Protein AF-A0A2S6BZL2-F1 (afdb_monomer)

Secondary structure (DSSP, 8-state):
--HHHHHHHHHHHHHHHHHHHHHHHTT-HHHHHHHHHHHHHHHHHHHHHHHHHHHHHHHHS--------S-----PPP------------HHHHHHHHHHHHHHHSSPPTTPEEEEEEE-TTS-EEEEEEEHHHHHHHHSPPPPS-HHHHHHHHHHHHHHHHHHHHHHHHS-HHHHHHHHHHHHHHHHHHHTT----TT-EEEEEE-TTS-EEEEEEEEETTTEEEEEEEPPTTS-TTS-HHHHHHHHH---HHHHHHHHHTT-SPPTT-THHHHHHHHHHHHHHHHHHHHHH--S--------

Solvent-accessible surface area (backbone atoms only — not comparable to full-atom values): 18250 Å² total; per-residue (Å²): 131,57,75,75,67,48,48,61,58,48,54,51,45,62,71,43,44,64,56,43,54,50,17,60,74,68,68,34,65,41,30,40,51,29,48,51,24,50,51,54,36,47,52,39,51,51,51,53,51,49,53,52,37,52,27,50,39,51,54,73,51,66,73,87,68,88,72,85,83,89,80,87,74,90,72,83,79,77,77,86,72,90,72,83,85,88,85,87,84,69,79,62,64,61,51,50,53,49,51,49,48,51,50,60,71,68,44,83,53,63,76,43,76,37,83,41,81,46,75,44,97,87,73,48,75,47,80,44,81,40,43,44,50,49,56,53,48,79,78,39,82,61,70,61,91,53,62,67,60,53,51,53,44,50,50,51,34,53,50,31,51,52,51,27,57,58,30,46,76,68,26,51,72,68,53,37,53,52,52,49,50,52,54,52,48,53,49,50,38,55,75,69,62,64,72,86,59,88,68,60,44,77,48,78,44,71,42,79,48,55,45,84,32,43,33,38,39,39,65,48,69,93,76,41,73,46,76,43,80,41,83,57,96,78,76,50,104,82,59,62,68,66,53,55,55,51,46,73,65,61,64,50,72,68,53,45,53,48,35,43,74,70,62,73,41,80,70,90,92,48,77,63,54,61,56,45,53,50,51,41,51,55,46,51,57,25,29,52,55,37,64,71,69,60,83,83,85,86,76,86,80,83,76,133

Radius of gyration: 28.88 Å; Cα contacts (8 Å, |Δi|>4): 239; chains: 1; bounding box: 78×59×72 Å

Nearest PDB structures (foldseek):
  1k6o-assembly1_C  TM=2.180E-01  e=2.434E+00  Homo sapiens
  9c3c-assembly1_d  TM=3.017E-01  e=7.909E+00  Oryctolagus cuniculus
  9e7c-assembly1_A  TM=3.093E-01  e=7.496E+00  Homo sapiens
  2baf-assembly1_A  TM=2.012E-01  e=3.015E+00  Bos taurus

Structure (mmCIF, N/CA/C/O backbone):
data_AF-A0A2S6BZL2-F1
#
_entry.id   AF-A0A2S6BZL2-F1
#
loop_
_atom_site.group_PDB
_atom_site.id
_atom_site.type_symbol
_atom_site.label_atom_id
_atom_site.label_alt_id
_atom_site.label_comp_id
_atom_site.label_asym_id
_atom_site.label_entity_id
_atom_site.label_seq_id
_atom_site.pdbx_PDB_ins_code
_atom_site.Cartn_x
_atom_site.Cartn_y
_atom_site.Cartn_z
_atom_site.occupancy
_atom_site.B_iso_or_equiv
_atom_site.auth_seq_id
_atom_site.auth_comp_id
_atom_site.auth_asym_id
_atom_site.auth_atom_id
_atom_site.pdbx_PDB_model_num
ATOM 1 N N . MET A 1 1 ? -9.727 -3.310 -15.032 1.00 59.34 1 MET A N 1
ATOM 2 C CA . MET A 1 1 ? -8.578 -2.643 -14.390 1.00 59.34 1 MET A CA 1
ATOM 3 C C . MET A 1 1 ? -9.038 -1.223 -14.126 1.00 59.34 1 MET A C 1
ATOM 5 O O . MET A 1 1 ? -9.563 -0.627 -15.058 1.00 59.34 1 MET A O 1
ATOM 9 N N . GLY A 1 2 ? -9.031 -0.754 -12.877 1.00 65.56 2 GLY A N 1
ATOM 10 C CA . GLY A 1 2 ? -9.509 0.601 -12.580 1.00 65.56 2 GLY A CA 1
ATOM 11 C C . GLY A 1 2 ? -8.552 1.650 -13.153 1.00 65.56 2 GLY A C 1
ATOM 12 O O . GLY A 1 2 ? -7.376 1.353 -13.356 1.00 65.56 2 GLY A O 1
ATOM 13 N N . LEU A 1 3 ? -9.022 2.882 -13.382 1.00 67.44 3 LEU A N 1
ATOM 14 C CA . LEU A 1 3 ? -8.163 3.993 -13.826 1.00 67.44 3 LEU A CA 1
ATOM 15 C C . LEU A 1 3 ? -6.960 4.182 -12.882 1.00 67.44 3 LEU A C 1
ATOM 17 O O . LEU A 1 3 ? -5.839 4.389 -13.333 1.00 67.44 3 LEU A O 1
ATOM 21 N N . MET A 1 4 ? -7.178 3.998 -11.577 1.00 67.94 4 MET A N 1
ATOM 22 C CA . MET A 1 4 ? -6.142 4.083 -10.542 1.00 67.94 4 MET A CA 1
ATOM 23 C C . MET A 1 4 ? -5.077 2.980 -10.646 1.00 67.94 4 MET A C 1
ATOM 25 O O . MET A 1 4 ? -3.926 3.201 -10.274 1.00 67.94 4 MET A O 1
ATOM 29 N N . ASP A 1 5 ? -5.418 1.808 -11.189 1.00 72.31 5 ASP A N 1
ATOM 30 C CA . ASP A 1 5 ? -4.454 0.719 -11.398 1.00 72.31 5 ASP A CA 1
ATOM 31 C C . ASP A 1 5 ? -3.516 1.000 -12.587 1.00 72.31 5 ASP A C 1
ATOM 33 O O . ASP A 1 5 ? -2.432 0.421 -12.665 1.00 72.31 5 ASP A O 1
ATOM 37 N N . LEU A 1 6 ? -3.917 1.894 -13.502 1.00 78.12 6 LEU A N 1
ATOM 38 C CA . LEU A 1 6 ? -3.149 2.281 -14.690 1.00 78.12 6 LEU A CA 1
ATOM 39 C C . LEU A 1 6 ? -2.186 3.449 -14.438 1.00 78.12 6 LEU A C 1
ATOM 41 O O . LEU A 1 6 ? -1.235 3.623 -15.195 1.00 78.12 6 LEU A O 1
ATOM 45 N N . VAL A 1 7 ? -2.370 4.216 -13.361 1.00 78.69 7 VAL A N 1
ATOM 46 C CA . VAL A 1 7 ? -1.514 5.374 -13.049 1.00 78.69 7 VAL A CA 1
ATOM 47 C C . VAL A 1 7 ? -0.067 4.953 -12.786 1.00 78.69 7 VAL A C 1
ATOM 49 O O . VAL A 1 7 ? 0.858 5.527 -13.354 1.00 78.69 7 VAL A O 1
ATOM 52 N N . ALA A 1 8 ? 0.141 3.926 -11.959 1.00 76.06 8 ALA A N 1
ATOM 53 C CA . ALA A 1 8 ? 1.478 3.436 -11.628 1.00 76.06 8 ALA A CA 1
ATOM 54 C C . ALA A 1 8 ? 2.265 2.913 -12.852 1.00 76.06 8 ALA A C 1
ATOM 56 O O . ALA A 1 8 ? 3.407 3.349 -13.041 1.00 76.06 8 ALA A O 1
ATOM 57 N N . PRO A 1 9 ? 1.716 2.026 -13.712 1.00 81.88 9 PRO A N 1
ATOM 58 C CA . PRO A 1 9 ? 2.431 1.594 -14.910 1.00 81.88 9 PRO A CA 1
ATOM 59 C C . PRO A 1 9 ? 2.640 2.739 -15.909 1.00 81.88 9 PRO A C 1
ATOM 61 O O . PRO A 1 9 ? 3.681 2.765 -16.556 1.00 81.88 9 PRO A O 1
ATOM 64 N N . LEU A 1 10 ? 1.727 3.713 -15.994 1.00 84.94 10 LEU A N 1
ATOM 65 C CA . LEU A 1 10 ? 1.873 4.869 -16.883 1.00 84.94 10 LEU A CA 1
ATOM 66 C C . LEU A 1 10 ? 2.994 5.812 -16.424 1.00 84.94 10 LEU A C 1
ATOM 68 O O . LEU A 1 10 ? 3.845 6.182 -17.228 1.00 84.94 10 LEU A O 1
ATOM 72 N N . LEU A 1 11 ? 3.063 6.126 -15.127 1.00 83.00 11 LEU A N 1
ATOM 73 C CA . LEU A 1 11 ? 4.176 6.886 -14.550 1.00 83.00 11 LEU A CA 1
ATOM 74 C C . LEU A 1 11 ? 5.512 6.161 -14.756 1.00 83.00 11 LEU A C 1
ATOM 76 O O . LEU A 1 11 ? 6.507 6.775 -15.136 1.00 83.00 11 LEU A O 1
ATOM 80 N N . SER A 1 12 ? 5.521 4.841 -14.556 1.00 83.38 12 SER A N 1
ATOM 81 C CA . SER A 1 12 ? 6.717 4.028 -14.782 1.00 83.38 12 SER A CA 1
ATOM 82 C C . SER A 1 12 ? 7.128 4.025 -16.258 1.00 83.38 12 SER A C 1
ATOM 84 O O . SER A 1 12 ? 8.313 4.101 -16.564 1.00 83.38 12 SER A O 1
ATOM 86 N N . PHE A 1 13 ? 6.166 3.992 -17.183 1.00 86.00 13 PHE A N 1
ATOM 87 C CA . PHE A 1 13 ? 6.437 4.071 -18.616 1.00 86.00 13 PHE A CA 1
ATOM 88 C C . PHE A 1 13 ? 7.027 5.429 -19.007 1.00 86.00 13 PHE A C 1
ATOM 90 O O . PHE A 1 13 ? 8.009 5.470 -19.741 1.00 86.00 13 PHE A O 1
ATOM 97 N N . ILE A 1 14 ? 6.503 6.531 -18.459 1.00 88.88 14 ILE A N 1
ATOM 98 C CA . ILE A 1 14 ? 7.063 7.877 -18.661 1.00 88.88 14 ILE A CA 1
ATOM 99 C C . ILE A 1 14 ? 8.513 7.946 -18.165 1.00 88.88 14 ILE A C 1
ATOM 101 O O . ILE A 1 14 ? 9.361 8.505 -18.853 1.00 88.88 14 ILE A O 1
ATOM 105 N N . ALA A 1 15 ? 8.821 7.346 -17.012 1.00 86.06 15 ALA A N 1
ATOM 106 C CA . ALA A 1 15 ? 10.185 7.306 -16.485 1.00 86.06 15 ALA A CA 1
ATOM 107 C C . ALA A 1 15 ? 11.145 6.454 -17.344 1.00 86.06 15 ALA A C 1
ATOM 109 O O . ALA A 1 15 ? 12.341 6.729 -17.386 1.00 86.06 15 ALA A O 1
ATOM 110 N N . VAL A 1 16 ? 10.637 5.431 -18.041 1.00 87.75 16 VAL A N 1
ATOM 111 C CA . VAL A 1 16 ? 11.432 4.530 -18.898 1.00 87.75 16 VAL A CA 1
ATOM 112 C C . VAL A 1 16 ? 11.521 5.024 -20.351 1.00 87.75 16 VAL A C 1
ATOM 114 O O . VAL A 1 16 ? 12.459 4.671 -21.063 1.00 87.75 16 VAL A O 1
ATOM 117 N N . ALA A 1 17 ? 10.602 5.876 -20.808 1.00 88.06 17 ALA A N 1
ATOM 118 C CA . ALA A 1 17 ? 10.561 6.358 -22.190 1.00 88.06 17 ALA A CA 1
ATOM 119 C C . ALA A 1 17 ? 11.857 7.065 -22.658 1.00 88.06 17 ALA A C 1
ATOM 121 O O . ALA A 1 17 ? 12.319 6.740 -23.754 1.00 88.06 17 ALA A O 1
ATOM 122 N N . PRO A 1 18 ? 12.511 7.947 -21.869 1.00 88.50 18 PRO A N 1
ATOM 123 C CA . PRO A 1 18 ? 13.782 8.560 -22.266 1.00 88.50 18 PRO A CA 1
ATOM 124 C C . PRO A 1 18 ? 14.900 7.533 -22.475 1.00 88.50 18 PRO A C 1
ATOM 126 O O . PRO A 1 18 ? 15.696 7.661 -23.404 1.00 88.50 18 PRO A O 1
ATOM 129 N N . LEU A 1 19 ? 14.930 6.484 -21.647 1.00 87.19 19 LEU A N 1
ATOM 130 C CA . LEU A 1 19 ? 15.876 5.378 -21.787 1.00 87.19 19 LEU A CA 1
ATOM 131 C C . LEU A 1 19 ? 15.631 4.611 -23.093 1.00 87.19 19 LEU A C 1
ATOM 133 O O . LEU A 1 19 ? 16.573 4.296 -23.816 1.00 87.19 19 LEU A O 1
ATOM 137 N N . LEU A 1 20 ? 14.366 4.345 -23.428 1.00 87.75 20 LEU A N 1
ATOM 138 C CA . LEU A 1 20 ? 13.995 3.642 -24.657 1.00 87.75 20 LEU A CA 1
ATOM 139 C C . LEU A 1 20 ? 14.375 4.461 -25.902 1.00 87.75 20 LEU A C 1
ATOM 141 O O . LEU A 1 20 ? 15.018 3.945 -26.810 1.00 87.75 20 LEU A O 1
ATOM 145 N N . VAL A 1 21 ? 14.067 5.759 -25.917 1.00 89.25 21 VAL A N 1
ATOM 146 C CA . VAL A 1 21 ? 14.444 6.653 -27.025 1.00 89.25 21 VAL A CA 1
ATOM 147 C C . VAL A 1 21 ? 15.966 6.736 -27.174 1.00 89.25 21 VAL A C 1
ATOM 149 O O . VAL A 1 21 ? 16.483 6.604 -28.282 1.00 89.25 21 VAL A O 1
ATOM 152 N N . SER A 1 22 ? 16.699 6.900 -26.068 1.00 84.44 22 SER A N 1
ATOM 153 C CA . SER A 1 22 ? 18.161 7.015 -26.115 1.00 84.44 22 SER A CA 1
ATOM 154 C C . SER A 1 22 ? 18.842 5.721 -26.558 1.00 84.44 22 SER A C 1
ATOM 156 O O . SER A 1 22 ? 19.832 5.781 -27.281 1.00 84.44 22 SER A O 1
ATOM 158 N N . THR A 1 23 ? 18.332 4.556 -26.155 1.00 88.38 23 THR A N 1
ATOM 159 C CA . THR A 1 23 ? 18.920 3.260 -26.541 1.00 88.38 23 THR A CA 1
ATOM 160 C C . THR A 1 23 ? 18.730 2.975 -28.028 1.00 88.38 23 THR A C 1
ATOM 162 O O . THR A 1 23 ? 19.668 2.522 -28.681 1.00 88.38 23 THR A O 1
ATOM 165 N N . VAL A 1 24 ? 17.570 3.333 -28.591 1.00 88.56 24 VAL A N 1
ATOM 166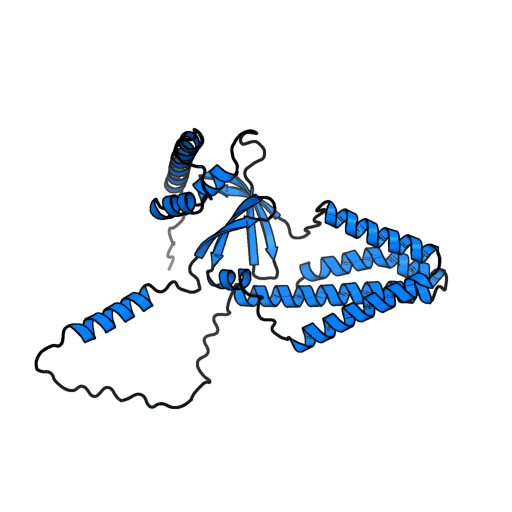 C CA . VAL A 1 24 ? 17.318 3.243 -30.038 1.00 88.56 24 VAL A CA 1
ATOM 167 C C . VAL A 1 24 ? 18.212 4.211 -30.817 1.00 88.56 24 VAL A C 1
ATOM 169 O O . VAL A 1 24 ? 18.822 3.807 -31.803 1.00 88.56 24 VAL A O 1
ATOM 172 N N . LEU A 1 25 ? 18.346 5.462 -30.360 1.00 88.69 25 LEU A N 1
ATOM 173 C CA . LEU A 1 25 ? 19.217 6.457 -31.004 1.00 88.69 25 LEU A CA 1
ATOM 174 C C . LEU A 1 25 ? 20.698 6.060 -30.973 1.00 88.69 25 LEU A C 1
ATOM 176 O O . LEU A 1 25 ? 21.421 6.325 -31.929 1.00 88.69 25 LEU A O 1
ATOM 180 N N . MET A 1 26 ? 21.150 5.418 -29.894 1.00 86.62 26 MET A N 1
ATOM 181 C CA . MET A 1 26 ? 22.526 4.931 -29.758 1.00 86.62 26 MET A CA 1
ATOM 182 C C . MET A 1 26 ? 22.782 3.606 -30.495 1.00 86.62 26 MET A C 1
ATOM 184 O O . MET A 1 26 ? 23.933 3.182 -30.573 1.00 86.62 26 MET A O 1
ATOM 188 N N . GLY A 1 27 ? 21.746 2.937 -31.018 1.00 86.69 27 GLY A N 1
ATOM 189 C CA . GLY A 1 27 ? 21.875 1.595 -31.598 1.00 86.69 27 GLY A CA 1
ATOM 190 C C . GLY A 1 27 ? 22.276 0.523 -30.573 1.00 86.69 27 GLY A C 1
ATOM 191 O O . GLY A 1 27 ? 22.829 -0.514 -30.940 1.00 86.69 27 GLY A O 1
ATOM 192 N N . ASP A 1 28 ? 22.021 0.772 -29.285 1.00 88.81 28 ASP A N 1
ATOM 193 C CA . ASP A 1 28 ? 22.382 -0.117 -28.181 1.00 88.81 28 ASP A CA 1
ATOM 194 C C . ASP A 1 28 ? 21.299 -1.191 -28.002 1.00 88.81 28 ASP A C 1
ATOM 196 O O . ASP A 1 28 ? 20.345 -1.034 -27.234 1.00 88.81 28 ASP A O 1
ATOM 200 N N . TRP A 1 29 ? 21.440 -2.299 -28.735 1.00 89.12 29 TRP A N 1
ATOM 201 C CA . TRP A 1 29 ? 20.515 -3.437 -28.671 1.00 89.12 29 TRP A CA 1
ATOM 202 C C . TRP A 1 29 ? 20.450 -4.079 -27.282 1.00 89.12 29 TRP A C 1
ATOM 204 O O . TRP A 1 29 ? 19.383 -4.535 -26.863 1.00 89.12 29 TRP A O 1
ATOM 214 N N . PHE A 1 30 ? 21.564 -4.082 -26.542 1.00 89.19 30 PHE A N 1
ATOM 215 C CA . PHE A 1 30 ? 21.573 -4.538 -25.154 1.00 89.19 30 PHE A CA 1
ATOM 216 C C . PHE A 1 30 ? 20.794 -3.554 -24.276 1.00 89.19 30 PHE A C 1
ATOM 218 O O . PHE A 1 30 ? 19.918 -3.959 -23.515 1.00 89.19 30 PHE A O 1
ATOM 225 N N . GLY A 1 31 ? 20.999 -2.250 -24.443 1.00 86.81 31 GLY A N 1
ATOM 226 C CA . GLY A 1 31 ? 20.229 -1.243 -23.721 1.00 86.81 31 GLY A CA 1
ATOM 227 C C . GLY A 1 31 ? 18.722 -1.289 -23.996 1.00 86.81 31 GLY A C 1
ATOM 228 O O . GLY A 1 31 ? 17.929 -1.174 -23.057 1.00 86.81 31 GLY A O 1
ATOM 229 N N . LEU A 1 32 ? 18.315 -1.561 -25.240 1.00 88.75 32 LEU A N 1
ATOM 230 C CA . LEU A 1 32 ? 16.911 -1.793 -25.593 1.00 88.75 32 LEU A CA 1
ATOM 231 C C . LEU A 1 32 ? 16.346 -3.020 -24.860 1.00 88.75 32 LEU A C 1
ATOM 233 O O . LEU A 1 32 ? 15.257 -2.958 -24.288 1.00 88.75 32 LEU A O 1
ATOM 237 N N . GLY A 1 33 ? 17.104 -4.121 -24.824 1.00 88.50 33 GLY A N 1
ATOM 238 C CA . GLY A 1 33 ? 16.740 -5.322 -24.071 1.00 88.50 33 GLY A CA 1
ATOM 239 C C . GLY A 1 33 ? 16.536 -5.045 -22.578 1.00 88.50 33 GLY A C 1
ATOM 240 O O . GLY A 1 33 ? 15.564 -5.519 -21.987 1.00 88.50 33 GLY A O 1
ATOM 241 N N . ASN A 1 34 ? 17.394 -4.215 -21.979 1.00 89.25 34 ASN A N 1
ATOM 242 C CA . ASN A 1 34 ? 17.275 -3.797 -20.583 1.00 89.25 34 ASN A CA 1
ATOM 243 C C . ASN A 1 34 ? 16.004 -2.961 -20.338 1.00 89.25 34 ASN A C 1
ATOM 245 O O . ASN A 1 34 ? 15.257 -3.230 -19.396 1.00 89.25 34 ASN A O 1
ATOM 249 N N . ALA A 1 35 ? 15.704 -1.998 -21.216 1.00 87.88 35 ALA A N 1
ATOM 250 C CA . ALA A 1 35 ? 14.475 -1.207 -21.132 1.00 87.88 35 ALA A CA 1
ATOM 251 C C . ALA A 1 35 ? 13.219 -2.094 -21.243 1.00 87.88 35 ALA A C 1
ATOM 253 O O . ALA A 1 35 ? 12.304 -1.980 -20.423 1.00 87.88 35 ALA A O 1
ATOM 254 N N . CYS A 1 36 ? 13.199 -3.039 -22.187 1.00 89.25 36 CYS A N 1
ATOM 255 C CA . CYS A 1 36 ? 12.117 -4.015 -22.333 1.00 89.25 36 CYS A CA 1
ATOM 256 C C . CYS A 1 36 ? 11.954 -4.898 -21.085 1.00 89.25 36 CYS A C 1
ATOM 258 O O . CYS A 1 36 ? 10.830 -5.125 -20.639 1.00 89.25 36 CYS A O 1
ATOM 260 N N . ALA A 1 37 ? 13.052 -5.357 -20.476 1.00 89.75 37 ALA A N 1
ATOM 261 C CA . ALA A 1 37 ? 13.007 -6.155 -19.249 1.00 89.75 37 ALA A CA 1
ATOM 262 C C . ALA A 1 37 ? 12.417 -5.371 -18.059 1.00 89.75 37 ALA A C 1
ATOM 264 O O . ALA A 1 37 ? 11.631 -5.923 -17.279 1.00 89.75 37 ALA A O 1
ATOM 265 N N . ILE A 1 38 ? 12.725 -4.073 -17.954 1.00 89.06 38 ILE A N 1
ATOM 266 C CA . ILE A 1 38 ? 12.123 -3.172 -16.959 1.00 89.06 38 ILE A CA 1
ATOM 267 C C . ILE A 1 38 ? 10.613 -3.043 -17.198 1.00 89.06 38 ILE A C 1
ATOM 269 O O . ILE A 1 38 ? 9.833 -3.229 -16.261 1.00 89.06 38 ILE A O 1
ATOM 273 N N . VAL A 1 39 ? 10.184 -2.794 -18.442 1.00 89.00 39 VAL A N 1
ATOM 274 C CA . VAL A 1 39 ? 8.756 -2.697 -18.804 1.00 89.00 39 VAL A CA 1
ATOM 275 C C . VAL A 1 39 ? 8.014 -3.994 -18.477 1.00 89.00 39 VAL A C 1
ATOM 277 O O . VAL A 1 39 ? 6.995 -3.959 -17.785 1.00 89.00 39 VAL A O 1
ATOM 280 N N . CYS A 1 40 ? 8.548 -5.148 -18.884 1.00 89.12 40 CYS A N 1
ATOM 281 C CA . CYS A 1 40 ? 7.982 -6.455 -18.547 1.00 89.12 40 CYS A CA 1
ATOM 282 C C . CYS A 1 40 ? 7.846 -6.641 -17.029 1.00 89.12 40 CYS A C 1
ATOM 284 O O . CYS A 1 40 ? 6.803 -7.080 -16.542 1.00 89.12 40 CYS A O 1
ATOM 286 N N . SER A 1 41 ? 8.863 -6.246 -16.261 1.00 89.00 41 SER A N 1
ATOM 287 C CA . SER A 1 41 ? 8.845 -6.342 -14.800 1.00 89.00 41 SER A CA 1
ATOM 288 C C . SER A 1 41 ? 7.794 -5.430 -14.152 1.00 89.00 41 SER A C 1
ATOM 290 O O . SER A 1 41 ? 7.190 -5.806 -13.144 1.00 89.00 41 SER A O 1
ATOM 292 N N . ILE A 1 42 ? 7.547 -4.243 -14.714 1.00 87.81 42 ILE A N 1
ATOM 293 C CA . ILE A 1 42 ? 6.475 -3.336 -14.275 1.00 87.81 42 ILE A CA 1
ATOM 294 C C . ILE A 1 42 ? 5.103 -3.968 -14.541 1.00 87.81 42 ILE A C 1
ATOM 296 O O . ILE A 1 42 ? 4.260 -3.990 -13.643 1.00 87.81 42 ILE A O 1
ATOM 300 N N . LEU A 1 43 ? 4.887 -4.531 -15.735 1.00 87.69 43 LEU A N 1
ATOM 301 C CA . LEU A 1 43 ? 3.623 -5.178 -16.108 1.00 87.69 43 LEU A CA 1
ATOM 302 C C . LEU A 1 43 ? 3.314 -6.385 -15.216 1.00 87.69 43 LEU A C 1
ATOM 304 O O . LEU A 1 43 ? 2.207 -6.497 -14.689 1.00 87.69 43 LEU A O 1
ATOM 308 N N . VAL A 1 44 ? 4.308 -7.246 -14.977 1.00 89.19 44 VAL A N 1
ATOM 309 C CA . VAL A 1 44 ? 4.189 -8.398 -14.070 1.00 89.19 44 VAL A CA 1
ATOM 310 C C . VAL A 1 44 ? 3.788 -7.953 -12.663 1.00 89.19 44 VAL A C 1
ATOM 312 O O . VAL A 1 44 ? 2.851 -8.502 -12.077 1.00 89.19 44 VAL A O 1
ATOM 315 N N . ARG A 1 45 ? 4.458 -6.932 -12.114 1.00 87.25 45 ARG A N 1
ATOM 316 C CA . ARG A 1 45 ? 4.133 -6.403 -10.780 1.00 87.25 45 ARG A CA 1
ATOM 317 C C . ARG A 1 45 ? 2.745 -5.767 -10.733 1.00 87.25 45 ARG A C 1
ATOM 319 O O . ARG A 1 45 ? 2.020 -6.000 -9.768 1.00 87.25 45 ARG A O 1
ATOM 326 N N . SER A 1 46 ? 2.358 -5.018 -11.766 1.00 85.19 46 SER A N 1
ATOM 327 C CA . SER A 1 46 ? 1.020 -4.426 -11.885 1.00 85.19 46 SER A CA 1
ATOM 328 C C . SER A 1 46 ? -0.065 -5.507 -11.885 1.00 85.19 46 SER A C 1
ATOM 330 O O . SER A 1 46 ? -1.019 -5.423 -11.111 1.00 85.19 46 SER A O 1
ATOM 332 N N . PHE A 1 47 ? 0.129 -6.584 -12.651 1.00 87.19 47 PHE A N 1
ATOM 333 C CA . PHE A 1 47 ? -0.793 -7.719 -12.693 1.00 87.19 47 PHE A CA 1
ATOM 334 C C . PHE A 1 47 ? -0.903 -8.445 -11.345 1.00 87.19 47 PHE A C 1
ATOM 336 O O . PHE A 1 47 ? -2.008 -8.728 -10.879 1.00 87.19 47 PHE A O 1
ATOM 343 N N . ILE A 1 48 ? 0.230 -8.714 -10.684 1.00 87.38 48 ILE A N 1
ATOM 344 C CA . ILE A 1 48 ? 0.261 -9.334 -9.350 1.00 87.38 48 ILE A CA 1
ATOM 345 C C . ILE A 1 48 ? -0.494 -8.473 -8.332 1.00 87.38 48 ILE A C 1
ATOM 347 O O . ILE A 1 48 ? -1.299 -8.995 -7.557 1.00 87.38 48 ILE A O 1
ATOM 351 N N . MET A 1 49 ? -0.253 -7.160 -8.334 1.00 84.88 49 MET A N 1
ATOM 352 C CA . MET A 1 49 ? -0.924 -6.235 -7.424 1.00 84.88 49 MET A CA 1
ATOM 353 C C . MET A 1 49 ? -2.429 -6.183 -7.692 1.00 84.88 49 MET A C 1
ATOM 355 O O . MET A 1 49 ? -3.224 -6.225 -6.756 1.00 84.88 49 MET A O 1
ATOM 359 N N . TRP A 1 50 ? -2.827 -6.159 -8.962 1.00 84.19 50 TRP A N 1
ATOM 360 C CA . TRP A 1 50 ? -4.226 -6.194 -9.367 1.00 84.19 50 TRP A CA 1
ATOM 361 C C . TRP A 1 50 ? -4.940 -7.476 -8.915 1.00 84.19 50 TRP A C 1
ATOM 363 O O . TRP A 1 50 ? -6.038 -7.394 -8.362 1.00 84.19 50 TRP A O 1
ATOM 373 N N . GLN A 1 51 ? -4.316 -8.654 -9.064 1.00 85.94 51 GLN A N 1
ATOM 374 C CA . GLN A 1 51 ? -4.900 -9.905 -8.564 1.00 85.94 51 GLN A CA 1
ATOM 375 C C . GLN A 1 51 ? -5.089 -9.878 -7.044 1.00 85.94 51 GLN A C 1
ATOM 377 O O . GLN A 1 51 ? -6.133 -10.296 -6.546 1.00 85.94 51 GLN A O 1
ATOM 382 N N . ARG A 1 52 ? -4.102 -9.353 -6.306 1.00 82.94 52 ARG A N 1
ATOM 383 C CA . ARG A 1 52 ? -4.183 -9.222 -4.843 1.00 82.94 52 ARG A CA 1
ATOM 384 C C . ARG A 1 52 ? -5.283 -8.257 -4.408 1.00 82.94 52 ARG A C 1
ATOM 386 O O . ARG A 1 52 ? -6.042 -8.584 -3.502 1.00 82.94 52 ARG A O 1
ATOM 393 N N . ARG A 1 53 ? -5.412 -7.107 -5.078 1.00 81.25 53 ARG A N 1
ATOM 394 C CA . ARG A 1 53 ? -6.497 -6.142 -4.829 1.00 81.25 53 ARG A CA 1
ATOM 395 C C . ARG A 1 53 ? -7.870 -6.770 -5.066 1.00 81.25 53 ARG A C 1
ATOM 397 O O . ARG A 1 53 ? -8.743 -6.638 -4.222 1.00 81.25 53 ARG A O 1
ATOM 404 N N . ARG A 1 54 ? -8.037 -7.536 -6.148 1.00 81.00 54 ARG A N 1
ATOM 405 C CA . ARG A 1 54 ? -9.295 -8.249 -6.424 1.00 81.00 54 ARG A CA 1
ATOM 406 C C . ARG A 1 54 ? -9.634 -9.321 -5.394 1.00 81.00 54 ARG A C 1
ATOM 408 O O . ARG A 1 54 ? -10.803 -9.478 -5.059 1.00 81.00 54 ARG A O 1
ATOM 415 N N . ALA A 1 55 ? -8.636 -10.050 -4.897 1.00 81.50 55 ALA A N 1
ATOM 416 C CA . ALA A 1 55 ? -8.852 -11.017 -3.824 1.00 81.50 55 ALA A CA 1
ATOM 417 C C . ALA A 1 55 ? -9.352 -10.318 -2.547 1.00 81.50 55 ALA A C 1
ATOM 419 O O . ALA A 1 55 ? -10.300 -10.790 -1.927 1.00 81.50 55 ALA A O 1
ATOM 420 N N . LEU A 1 56 ? -8.789 -9.153 -2.207 1.00 78.94 56 LEU A N 1
ATOM 421 C CA . LEU A 1 56 ? -9.254 -8.333 -1.083 1.00 78.94 56 LEU A CA 1
ATOM 422 C C . LEU A 1 56 ? -10.680 -7.802 -1.296 1.00 78.94 56 LEU A C 1
ATOM 424 O O . LEU A 1 56 ? -11.519 -7.967 -0.414 1.00 78.94 56 LEU A O 1
ATOM 428 N N . ASP A 1 57 ? -10.980 -7.251 -2.476 1.00 79.50 57 ASP A N 1
ATOM 429 C CA . ASP A 1 57 ? -12.323 -6.761 -2.825 1.00 79.50 57 ASP A CA 1
ATOM 430 C C . ASP A 1 57 ? -13.391 -7.870 -2.717 1.00 79.50 57 ASP A C 1
ATOM 432 O O . ASP A 1 57 ? -14.531 -7.596 -2.340 1.00 79.50 57 ASP A O 1
ATOM 436 N N . SER A 1 58 ? -13.034 -9.124 -3.025 1.00 75.31 58 SER A N 1
ATOM 437 C CA . SER A 1 58 ? -13.956 -10.268 -2.932 1.00 75.31 58 SER A CA 1
ATOM 438 C C . SER A 1 58 ? -14.299 -10.676 -1.496 1.00 75.31 58 SER A C 1
ATOM 440 O O . SER A 1 58 ? -15.375 -11.213 -1.259 1.00 75.31 58 SER A O 1
ATOM 442 N N . VAL A 1 59 ? -13.407 -10.399 -0.538 1.00 75.81 59 VAL A N 1
ATOM 443 C CA . VAL A 1 59 ? -13.647 -10.645 0.895 1.00 75.81 59 VAL A CA 1
ATOM 444 C C . VAL A 1 59 ? -14.370 -9.463 1.543 1.00 75.81 59 VAL A C 1
ATOM 446 O O . VAL A 1 59 ? -15.123 -9.642 2.493 1.00 75.81 59 VAL A O 1
ATOM 449 N N . ALA A 1 60 ? -14.140 -8.252 1.034 1.00 68.69 60 ALA A N 1
ATOM 450 C CA . ALA A 1 60 ? -14.719 -7.022 1.564 1.00 68.69 60 ALA A CA 1
ATOM 451 C C . ALA A 1 60 ? -16.230 -6.902 1.334 1.00 68.69 60 ALA A C 1
ATOM 453 O O . ALA A 1 60 ? -16.943 -6.364 2.174 1.00 68.69 60 ALA A O 1
ATOM 454 N N . ALA A 1 61 ? -16.708 -7.389 0.191 1.00 63.06 61 ALA A N 1
ATOM 455 C CA . ALA A 1 61 ? -18.118 -7.420 -0.154 1.00 63.06 61 ALA A CA 1
ATOM 456 C C . ALA A 1 61 ? -18.394 -8.748 -0.864 1.00 63.06 61 ALA A C 1
ATOM 458 O O . ALA A 1 61 ? -18.269 -8.791 -2.099 1.00 63.06 61 ALA A O 1
ATOM 459 N N . PRO A 1 62 ? -18.721 -9.831 -0.126 1.00 58.66 62 PRO A N 1
ATOM 460 C CA . PRO A 1 62 ? -19.282 -11.005 -0.766 1.00 58.66 62 PRO A CA 1
ATOM 461 C C . PRO A 1 62 ? -20.536 -10.524 -1.485 1.00 58.66 62 PRO A C 1
ATOM 463 O O . PRO A 1 62 ? -21.457 -9.981 -0.881 1.00 58.66 62 PRO A O 1
ATOM 466 N N . GLU A 1 63 ? -20.510 -10.616 -2.806 1.00 49.44 63 GLU A N 1
ATOM 467 C CA . GLU A 1 63 ? -21.675 -10.367 -3.632 1.00 49.44 63 GLU A CA 1
ATOM 468 C C . GLU A 1 63 ? -22.815 -11.185 -3.022 1.00 49.44 63 GLU A C 1
ATOM 470 O O . GLU A 1 63 ? -22.659 -12.386 -2.786 1.00 49.44 63 GLU A O 1
ATOM 475 N N . THR A 1 64 ? -23.913 -10.523 -2.662 1.00 46.41 64 THR A N 1
ATOM 476 C CA . THR A 1 64 ? -25.153 -11.157 -2.219 1.00 46.41 64 THR A CA 1
ATOM 477 C C . THR A 1 64 ? -25.739 -11.925 -3.399 1.00 46.41 64 THR A C 1
ATOM 479 O O . THR A 1 64 ? -26.762 -11.562 -3.968 1.00 46.41 64 THR A O 1
ATOM 482 N N . VAL A 1 65 ? -25.066 -13.000 -3.796 1.00 45.25 65 VAL A N 1
ATOM 483 C CA . VAL A 1 65 ? -25.600 -13.996 -4.704 1.00 45.25 65 VAL A CA 1
ATOM 484 C C . VAL A 1 65 ? -26.464 -14.888 -3.834 1.00 45.25 65 VAL A C 1
ATOM 486 O O . VAL A 1 65 ? -26.017 -15.845 -3.201 1.00 45.25 65 VAL A O 1
ATOM 489 N N . VAL A 1 66 ? -27.741 -14.523 -3.785 1.00 49.47 66 VAL A N 1
ATOM 490 C CA . VAL A 1 66 ? -28.786 -15.532 -3.869 1.00 49.47 66 VAL A CA 1
ATOM 491 C C . VAL A 1 66 ? -28.405 -16.428 -5.044 1.00 49.47 66 VAL A C 1
ATOM 493 O O . VAL A 1 66 ? -28.542 -16.009 -6.182 1.00 49.47 66 VAL A O 1
ATOM 496 N N . ASP A 1 67 ? -27.867 -17.612 -4.765 1.00 35.38 67 ASP A N 1
ATOM 497 C CA . ASP A 1 67 ? -28.213 -18.791 -5.540 1.00 35.38 67 ASP A CA 1
ATOM 498 C C . ASP A 1 67 ? -28.092 -20.060 -4.700 1.00 35.38 67 ASP A C 1
ATOM 500 O O . ASP A 1 67 ? -27.063 -20.464 -4.155 1.00 35.38 67 ASP A O 1
ATOM 504 N N . VAL A 1 68 ? -29.263 -20.658 -4.603 1.00 42.25 68 VAL A N 1
ATOM 505 C CA . VAL A 1 68 ? -29.574 -22.004 -4.181 1.00 42.25 68 VAL A CA 1
ATOM 506 C C . VAL A 1 68 ? -28.969 -22.988 -5.201 1.00 42.25 68 VAL A C 1
ATOM 508 O O . VAL A 1 68 ? -29.119 -22.793 -6.398 1.00 42.25 68 VAL A O 1
ATOM 511 N N . GLN A 1 69 ? -28.381 -24.087 -4.697 1.00 32.94 69 GLN A N 1
ATOM 512 C CA . GLN A 1 69 ? -27.987 -25.335 -5.398 1.00 32.94 69 GLN A CA 1
ATOM 513 C C . GLN A 1 69 ? -26.705 -25.266 -6.260 1.00 32.94 69 GLN A C 1
ATOM 515 O O . GLN A 1 69 ? -26.655 -24.684 -7.330 1.00 32.94 69 GLN A O 1
ATOM 520 N N . THR A 1 70 ? -25.618 -25.950 -5.892 1.00 33.28 70 THR A N 1
ATOM 521 C CA . THR A 1 70 ? -25.498 -27.402 -6.122 1.00 33.28 70 THR A CA 1
ATOM 522 C C . THR A 1 70 ? -24.492 -28.034 -5.155 1.00 33.28 70 THR A C 1
ATOM 524 O O . THR A 1 70 ? -23.292 -28.036 -5.396 1.00 33.28 70 THR A O 1
ATOM 527 N N . SER A 1 71 ? -25.022 -28.617 -4.082 1.00 35.81 71 SER A N 1
ATOM 528 C CA . SER A 1 71 ? -24.519 -29.849 -3.463 1.00 35.81 71 SER A CA 1
ATOM 529 C C . SER A 1 71 ? -25.747 -30.623 -2.985 1.00 35.81 71 SER A C 1
ATOM 531 O O . SER A 1 71 ? -26.031 -30.712 -1.795 1.00 35.81 71 SER A O 1
ATOM 533 N N . GLN A 1 72 ? -26.536 -31.130 -3.938 1.00 31.48 72 GLN A N 1
ATOM 534 C CA . GLN A 1 72 ? -27.415 -32.263 -3.668 1.00 31.48 72 GLN A CA 1
ATOM 535 C C . GLN A 1 72 ? -26.528 -33.506 -3.538 1.00 31.48 72 GLN A C 1
ATOM 537 O O . GLN A 1 72 ? -26.228 -34.169 -4.525 1.00 31.48 72 GLN A O 1
ATOM 542 N N . GLN A 1 73 ? -26.137 -33.835 -2.308 1.00 28.48 73 GLN A N 1
ATOM 543 C CA . GLN A 1 73 ? -26.045 -35.233 -1.908 1.00 28.48 73 GLN A CA 1
ATOM 544 C C . GLN A 1 73 ? -27.246 -35.482 -0.992 1.00 28.48 73 GLN A C 1
ATOM 546 O O . GLN A 1 73 ? -27.401 -34.863 0.056 1.00 28.48 73 GLN A O 1
ATOM 551 N N . SER A 1 74 ? -28.150 -36.309 -1.501 1.00 40.44 74 SER A N 1
ATOM 552 C CA . SER A 1 74 ? -29.461 -36.645 -0.963 1.00 40.44 74 SER A CA 1
ATOM 553 C C . SER A 1 74 ? -29.383 -37.234 0.450 1.00 40.44 74 SER A C 1
ATOM 555 O O . SER A 1 74 ? -28.864 -38.333 0.622 1.00 40.44 74 SER A O 1
ATOM 557 N N . GLU A 1 75 ? -29.984 -36.565 1.434 1.00 31.59 75 GLU A N 1
ATOM 558 C CA . GLU A 1 75 ? -30.584 -37.248 2.580 1.00 31.59 75 GLU A CA 1
ATOM 559 C C . GLU A 1 75 ? -31.987 -36.673 2.793 1.00 31.59 75 GLU A C 1
ATOM 561 O O . GLU A 1 75 ? -32.189 -35.482 3.034 1.00 31.59 75 GLU A O 1
ATOM 566 N N . LYS A 1 76 ? -32.976 -37.534 2.550 1.00 25.84 76 LYS A N 1
ATOM 567 C CA . LYS A 1 76 ? -34.406 -37.233 2.550 1.00 25.84 76 LYS A CA 1
ATOM 568 C C . LYS A 1 76 ? -34.812 -36.578 3.871 1.00 25.84 76 LYS A C 1
ATOM 570 O O . LYS A 1 76 ? -34.697 -37.194 4.926 1.00 25.84 76 LYS A O 1
ATOM 575 N N . LEU A 1 77 ? -35.376 -35.375 3.784 1.00 29.98 77 LEU A N 1
ATOM 576 C CA . LEU A 1 77 ? -36.161 -34.764 4.856 1.00 29.98 77 LEU A CA 1
ATOM 577 C C . LEU A 1 77 ? -37.247 -35.752 5.320 1.00 29.98 77 LEU A C 1
ATOM 579 O O . LEU A 1 77 ? -38.089 -36.141 4.503 1.00 29.98 77 LEU A O 1
ATOM 583 N N . PRO A 1 78 ? -37.284 -36.153 6.602 1.00 30.97 78 PRO A N 1
ATOM 584 C CA . PRO A 1 78 ? -38.450 -36.822 7.141 1.00 30.97 78 PRO A CA 1
ATOM 585 C C . PRO A 1 78 ? -39.603 -35.819 7.152 1.00 30.97 78 PRO A C 1
ATOM 587 O O . PRO A 1 78 ? -39.506 -34.747 7.752 1.00 30.97 78 PRO A O 1
ATOM 590 N N . GLN A 1 79 ? -40.696 -36.180 6.482 1.00 31.05 79 GLN A N 1
ATOM 591 C CA . GLN A 1 79 ? -42.004 -35.566 6.677 1.00 31.05 79 GLN A CA 1
ATOM 592 C C . GLN A 1 79 ? -42.275 -35.413 8.176 1.00 31.05 79 GLN A C 1
ATOM 594 O O . GLN A 1 79 ? -42.246 -36.393 8.925 1.00 31.05 79 GLN A O 1
ATOM 599 N N . TYR A 1 80 ? -42.569 -34.186 8.598 1.00 33.12 80 TYR A N 1
ATOM 600 C CA . TYR A 1 80 ? -43.114 -33.909 9.916 1.00 33.12 80 TYR A CA 1
ATOM 601 C C . TYR A 1 80 ? -44.487 -34.583 10.013 1.00 33.12 80 TYR A C 1
ATOM 603 O O . TYR A 1 80 ? -45.495 -34.072 9.530 1.00 33.12 80 TYR A O 1
ATOM 611 N N . ARG A 1 81 ? -44.504 -35.790 10.583 1.00 32.97 81 ARG A N 1
ATOM 612 C CA . ARG A 1 81 ? -45.723 -36.467 11.004 1.00 32.97 81 ARG A CA 1
ATOM 613 C C . ARG A 1 81 ? -46.106 -35.887 12.352 1.00 32.97 81 ARG A C 1
ATOM 615 O O . ARG A 1 81 ? -45.499 -36.220 13.367 1.00 32.97 81 ARG A O 1
ATOM 622 N N . GLU A 1 82 ? -47.113 -35.029 12.334 1.00 34.41 82 GLU A N 1
ATOM 623 C CA . GLU A 1 82 ? -47.836 -34.595 13.518 1.00 34.41 82 GLU A CA 1
ATOM 624 C C . GLU A 1 82 ? -48.315 -35.846 14.274 1.00 34.41 82 GLU A C 1
ATOM 626 O O . GLU A 1 82 ? -49.140 -36.623 13.786 1.00 34.41 82 GLU A O 1
ATOM 631 N N . LYS A 1 83 ? -47.703 -36.114 15.430 1.00 31.22 83 LYS A N 1
ATOM 632 C CA . LYS A 1 83 ? -48.104 -37.192 16.333 1.00 31.22 83 LYS A CA 1
ATOM 633 C C . LYS A 1 83 ? -48.421 -36.557 17.681 1.00 31.22 83 LYS A C 1
ATOM 635 O O . LYS A 1 83 ? -47.546 -36.023 18.354 1.00 31.22 83 LYS A O 1
ATOM 640 N N . SER A 1 84 ? -49.706 -36.593 17.999 1.00 32.84 84 SER A N 1
ATOM 641 C CA . SER A 1 84 ? -50.347 -36.223 19.259 1.00 32.84 84 SER A CA 1
ATOM 642 C C . SER A 1 84 ? -49.538 -36.589 20.520 1.00 32.84 84 SER A C 1
ATOM 644 O O . SER A 1 84 ? -49.072 -37.720 20.656 1.00 32.84 84 SER A O 1
ATOM 646 N N . LEU A 1 85 ? -49.447 -35.624 21.444 1.00 42.69 85 LEU A N 1
ATOM 647 C CA . LEU A 1 85 ? -49.062 -35.709 22.874 1.00 42.69 85 LEU A CA 1
ATOM 648 C C . LEU A 1 85 ? -49.909 -36.761 23.657 1.00 42.69 85 LEU A C 1
ATOM 650 O O . LEU A 1 85 ? -50.977 -37.082 23.126 1.00 42.69 85 LEU A O 1
ATOM 654 N N . PRO A 1 86 ? -49.636 -37.183 24.934 1.00 59.84 86 PRO A N 1
ATOM 655 C CA . PRO A 1 86 ? -48.475 -37.105 25.885 1.00 59.84 86 PRO A CA 1
ATOM 656 C C . PRO A 1 86 ? -48.005 -38.527 26.396 1.00 59.84 86 PRO A C 1
ATOM 658 O O . PRO A 1 86 ? -48.516 -39.492 25.828 1.00 59.84 86 PRO A O 1
ATOM 661 N N . PRO A 1 87 ? -47.109 -38.753 27.424 1.00 46.59 87 PRO A N 1
ATOM 662 C CA . PRO A 1 87 ? -46.681 -37.877 28.543 1.00 46.59 87 PRO A CA 1
ATOM 663 C C . PRO A 1 87 ? -45.174 -37.799 28.943 1.00 46.59 87 PRO A C 1
ATOM 665 O O . PRO A 1 87 ? -44.383 -38.714 28.746 1.00 46.59 87 PRO A O 1
ATOM 668 N N . THR A 1 88 ? -44.882 -36.685 29.639 1.00 39.09 88 THR A N 1
ATOM 669 C CA . THR A 1 88 ? -43.834 -36.365 30.651 1.00 39.09 88 THR A CA 1
ATOM 670 C C . THR A 1 88 ? -42.326 -36.334 30.311 1.00 39.09 88 THR A C 1
ATOM 672 O O . THR A 1 88 ? -41.840 -37.084 29.473 1.00 39.09 88 THR A O 1
ATOM 675 N N . PRO A 1 89 ? -41.568 -35.408 30.950 1.00 46.28 89 PRO A N 1
ATOM 676 C CA . PRO A 1 89 ? -40.465 -34.689 30.324 1.00 46.28 89 PRO A CA 1
ATOM 677 C C . PRO A 1 89 ? -39.085 -35.117 30.840 1.00 46.28 89 PRO A C 1
ATOM 679 O O . PRO A 1 89 ? -38.875 -35.277 32.040 1.00 46.28 89 PRO A O 1
ATOM 682 N N . SER A 1 90 ? -38.095 -35.165 29.949 1.00 41.91 90 SER A N 1
ATOM 683 C CA . SER A 1 90 ? -36.687 -35.037 30.335 1.00 41.91 90 SER A CA 1
ATOM 684 C C . SER A 1 90 ? -36.214 -33.618 30.013 1.00 41.91 90 SER A C 1
ATOM 686 O O . SER A 1 90 ? -35.898 -33.297 28.869 1.00 41.91 90 SER A O 1
ATOM 688 N N . THR A 1 91 ? -36.162 -32.775 31.042 1.00 47.91 91 THR A N 1
ATOM 689 C CA . THR A 1 91 ? -35.781 -31.347 31.071 1.00 47.91 91 THR A CA 1
ATOM 690 C C . THR A 1 91 ? -34.461 -30.985 30.360 1.00 47.91 91 THR A C 1
ATOM 692 O O . THR A 1 91 ? -34.194 -29.814 30.108 1.00 47.91 91 THR A O 1
ATOM 695 N N . HIS A 1 92 ? -33.623 -31.958 29.997 1.00 50.38 92 HIS A N 1
ATOM 696 C CA . HIS A 1 92 ? -32.302 -31.710 29.415 1.00 50.38 92 HIS A CA 1
ATOM 697 C C . HIS A 1 92 ? -32.302 -31.476 27.892 1.00 50.38 92 HIS A C 1
ATOM 699 O O . HIS A 1 92 ? -31.541 -30.635 27.418 1.00 50.38 92 HIS A O 1
ATOM 705 N N . SER A 1 93 ? -33.165 -32.140 27.114 1.00 55.12 93 SER A N 1
ATOM 706 C CA . SER A 1 93 ? -33.111 -32.073 25.638 1.00 55.12 93 SER A CA 1
ATOM 707 C C . SER A 1 93 ? -33.675 -30.767 25.059 1.00 55.12 93 SER A C 1
ATOM 709 O O . SER A 1 93 ? -33.165 -30.236 24.067 1.00 55.12 93 SER A O 1
ATOM 711 N N . SER A 1 94 ? -34.688 -30.189 25.708 1.00 56.78 94 SER A N 1
ATOM 712 C CA . SER A 1 94 ? -35.236 -28.876 25.350 1.00 56.78 94 SER A CA 1
ATOM 713 C C . SER A 1 94 ? -34.268 -27.742 25.697 1.00 56.78 94 SER A C 1
ATOM 715 O O . SER A 1 94 ? -34.088 -26.819 24.903 1.00 56.78 94 SER A O 1
ATOM 717 N N . LEU A 1 95 ? -33.576 -27.840 26.837 1.00 62.81 95 LEU A N 1
ATOM 718 C CA . LEU A 1 95 ? -32.588 -26.855 27.276 1.00 62.81 95 LEU A CA 1
ATOM 719 C C . LEU A 1 95 ? -31.368 -26.808 26.343 1.00 62.81 95 LEU A C 1
ATOM 721 O O . LEU A 1 95 ? -30.856 -25.728 26.055 1.00 62.81 95 LEU A O 1
ATOM 725 N N . GLU A 1 96 ? -30.905 -27.954 25.840 1.00 67.31 96 GLU A N 1
ATOM 726 C CA . GLU A 1 96 ? -29.813 -28.006 24.860 1.00 67.31 96 GLU A CA 1
ATOM 727 C C . GLU A 1 96 ? -30.212 -27.416 23.510 1.00 67.31 96 GLU A C 1
ATOM 729 O O . GLU A 1 96 ? -29.441 -26.655 22.927 1.00 67.31 96 GLU A O 1
ATOM 734 N N . SER A 1 97 ? -31.437 -27.678 23.057 1.00 65.56 97 SER A N 1
ATOM 735 C CA . SER A 1 97 ? -31.977 -27.111 21.817 1.00 65.56 97 SER A CA 1
ATOM 736 C C . SER A 1 97 ? -32.100 -25.585 21.903 1.00 65.56 97 SER A C 1
ATOM 738 O O . SER A 1 97 ? -31.685 -24.872 20.990 1.00 65.56 97 SER A O 1
ATOM 740 N N . VAL A 1 98 ? -32.577 -25.066 23.041 1.00 65.12 98 VAL A N 1
ATOM 741 C CA . VAL A 1 98 ? -32.656 -23.621 23.313 1.00 65.12 98 VAL A CA 1
ATOM 742 C C . VAL A 1 98 ? -31.264 -23.004 23.448 1.00 65.12 98 VAL A C 1
ATOM 744 O O . VAL A 1 98 ? -31.020 -21.938 22.893 1.00 65.12 98 VAL A O 1
ATOM 747 N N . ARG A 1 99 ? -30.307 -23.676 24.104 1.00 64.62 99 ARG A N 1
ATOM 748 C CA . ARG A 1 99 ? -28.905 -23.222 24.167 1.00 64.62 99 ARG A CA 1
ATOM 749 C C . ARG A 1 99 ? -28.244 -23.201 22.795 1.00 64.62 99 ARG A C 1
ATOM 751 O O . ARG A 1 99 ? -27.456 -22.300 22.528 1.00 64.62 99 ARG A O 1
ATOM 758 N N . GLN A 1 100 ? -28.544 -24.162 21.926 1.00 68.12 100 GLN A N 1
ATOM 759 C CA . GLN A 1 100 ? -28.045 -24.177 20.552 1.00 68.12 100 GLN A CA 1
ATOM 760 C C . GLN A 1 100 ? -28.694 -23.086 19.699 1.00 68.12 100 GLN A C 1
ATOM 762 O O . GLN A 1 100 ? -27.991 -22.446 18.921 1.00 68.12 100 GLN A O 1
ATOM 767 N N . LEU A 1 101 ? -29.992 -22.823 19.870 1.00 60.56 101 LEU A N 1
ATOM 768 C CA . LEU A 1 101 ? -30.683 -21.724 19.197 1.00 60.56 101 LEU A CA 1
ATOM 769 C C . LEU A 1 101 ? -30.137 -20.369 19.663 1.00 60.56 101 LEU A C 1
ATOM 771 O O . LEU A 1 101 ? -29.765 -19.548 18.836 1.00 60.56 101 LEU A O 1
ATOM 775 N N . HIS A 1 102 ? -29.980 -20.176 20.974 1.00 54.03 102 HIS A N 1
ATOM 776 C CA . HIS A 1 102 ? -29.375 -18.975 21.548 1.00 54.03 102 HIS A CA 1
ATOM 777 C C . HIS A 1 102 ? -27.914 -18.828 21.107 1.00 54.03 102 HIS A C 1
ATOM 779 O O . HIS A 1 102 ? -27.485 -17.740 20.763 1.00 54.03 102 HIS A O 1
ATOM 785 N N . ARG A 1 103 ? -27.146 -19.922 21.007 1.00 61.16 103 ARG A N 1
ATOM 786 C CA . ARG A 1 103 ? -25.779 -19.897 20.457 1.00 61.16 103 ARG A CA 1
ATOM 787 C C . ARG A 1 103 ? -25.752 -19.517 18.974 1.00 61.16 103 ARG A C 1
ATOM 789 O O . ARG A 1 103 ? -24.818 -18.841 18.572 1.00 61.16 103 ARG A O 1
ATOM 796 N N . LYS A 1 104 ? -26.732 -19.952 18.174 1.00 54.22 104 LYS A N 1
ATOM 797 C CA . LYS A 1 104 ? -26.842 -19.611 16.744 1.00 54.22 104 LYS A CA 1
ATOM 798 C C . LYS A 1 104 ? -27.342 -18.182 16.516 1.00 54.22 104 LYS A C 1
ATOM 800 O O . LYS A 1 104 ? -26.851 -17.533 15.609 1.00 54.22 104 LYS A O 1
ATOM 805 N N . ILE A 1 105 ? -28.267 -17.693 17.343 1.00 57.75 105 ILE A N 1
ATOM 806 C CA . ILE A 1 105 ? -28.794 -16.319 17.287 1.00 57.75 105 ILE A C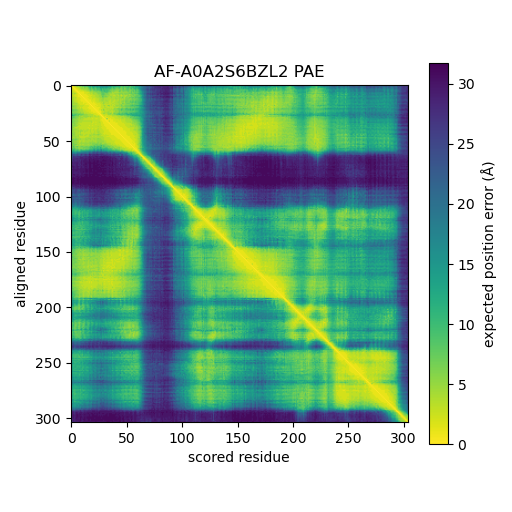A 1
ATOM 807 C C . ILE A 1 105 ? -27.770 -15.316 17.840 1.00 57.75 105 ILE A C 1
ATOM 809 O O . ILE A 1 105 ? -27.643 -14.218 17.320 1.00 57.75 105 ILE A O 1
ATOM 813 N N . SER A 1 106 ? -27.007 -15.695 18.870 1.00 53.22 106 SER A N 1
ATOM 814 C CA . SER A 1 106 ? -25.907 -14.890 19.422 1.00 53.22 106 SER A CA 1
ATOM 815 C C . SER A 1 106 ? -24.566 -15.135 18.721 1.00 53.22 106 SER A C 1
ATOM 817 O O . SER A 1 106 ? -23.540 -14.635 19.189 1.00 53.22 106 SER A O 1
ATOM 819 N N . ALA A 1 107 ? -24.533 -15.937 17.649 1.00 57.09 107 ALA A N 1
ATOM 820 C CA . ALA A 1 107 ? -23.322 -16.104 16.863 1.00 57.09 107 ALA A CA 1
ATOM 821 C C . ALA A 1 107 ? -23.086 -14.803 16.081 1.00 57.09 107 ALA A C 1
ATOM 823 O O . ALA A 1 107 ? -23.979 -14.376 15.353 1.00 57.09 107 ALA A O 1
ATOM 824 N N . PRO A 1 108 ? -21.916 -14.167 16.231 1.00 61.12 108 PRO A N 1
ATOM 825 C CA . PRO A 1 108 ? -21.616 -12.922 15.539 1.00 61.12 108 PRO A CA 1
ATOM 826 C C . PRO A 1 108 ? -21.686 -13.141 14.027 1.00 61.12 108 PRO A C 1
ATOM 828 O O . PRO A 1 108 ? -21.057 -14.066 13.498 1.00 61.12 108 PRO A O 1
ATOM 831 N N . THR A 1 109 ? -22.472 -12.305 13.357 1.00 66.56 109 THR A N 1
ATOM 832 C CA . THR A 1 109 ? -22.719 -12.380 11.917 1.00 66.56 109 THR A CA 1
ATOM 833 C C . THR A 1 109 ? -21.471 -11.911 11.172 1.00 66.56 109 THR A C 1
ATOM 835 O O . THR A 1 109 ? -20.648 -11.157 11.694 1.00 66.56 109 THR A O 1
ATOM 838 N N . SER A 1 110 ? -21.276 -12.390 9.944 1.00 63.94 110 SER A N 1
ATOM 839 C CA . SER A 1 110 ? -20.114 -12.043 9.118 1.00 63.94 110 SER A CA 1
ATOM 840 C C . SER A 1 110 ? -19.988 -10.535 8.860 1.00 63.94 110 SER A C 1
ATOM 842 O O . SER A 1 110 ? -18.871 -10.037 8.727 1.00 63.94 110 SER A O 1
ATOM 844 N N . ASP A 1 111 ? -21.111 -9.819 8.865 1.00 67.06 111 ASP A N 1
ATOM 845 C CA . ASP A 1 111 ? -21.193 -8.380 8.592 1.00 67.06 111 ASP A CA 1
ATOM 846 C C . ASP A 1 111 ? -21.115 -7.517 9.857 1.00 67.06 111 ASP A C 1
ATOM 848 O O . ASP A 1 111 ? -21.121 -6.290 9.767 1.00 67.06 111 ASP A O 1
ATOM 852 N N . ASP A 1 112 ? -20.988 -8.135 11.037 1.00 72.94 112 ASP A N 1
ATOM 853 C CA . ASP A 1 112 ? -20.825 -7.387 12.278 1.00 72.94 112 ASP A CA 1
ATOM 854 C C . ASP A 1 112 ? -19.517 -6.583 12.223 1.00 72.94 112 ASP A C 1
ATOM 856 O O . ASP A 1 112 ? -18.425 -7.131 12.004 1.00 72.94 112 ASP A O 1
ATOM 860 N N . ILE A 1 113 ? -19.631 -5.269 12.436 1.00 73.44 113 ILE A N 1
ATOM 861 C CA . ILE A 1 113 ? -18.484 -4.365 12.520 1.00 73.44 113 ILE A CA 1
ATOM 862 C C . ILE A 1 113 ? -17.714 -4.708 13.793 1.00 73.44 113 ILE A C 1
ATOM 864 O O . ILE A 1 113 ? -18.212 -4.559 14.911 1.00 73.44 113 ILE A O 1
ATOM 868 N N . VAL A 1 114 ? -16.474 -5.159 13.625 1.00 77.50 114 VAL A N 1
ATOM 869 C CA . VAL A 1 114 ? -15.566 -5.448 14.731 1.00 77.50 114 VAL A CA 1
ATOM 870 C C . VAL A 1 114 ? -14.575 -4.305 14.909 1.00 77.50 114 VAL A C 1
ATOM 872 O O . VAL A 1 114 ? -14.030 -3.761 13.946 1.00 77.50 114 VAL A O 1
ATOM 875 N N . LYS A 1 115 ? -14.326 -3.953 16.173 1.00 79.00 115 LYS A N 1
ATOM 876 C CA . LYS A 1 115 ? -13.262 -3.023 16.555 1.00 79.00 115 LYS A CA 1
ATOM 877 C C . LYS A 1 115 ? -11.966 -3.811 16.708 1.00 79.00 115 LYS A C 1
ATOM 879 O O . LYS A 1 115 ? -11.878 -4.691 17.565 1.00 79.00 115 LYS A O 1
ATOM 884 N N . LEU A 1 116 ? -10.971 -3.505 15.886 1.00 76.00 116 LEU A N 1
ATOM 885 C CA . LEU A 1 116 ? -9.667 -4.152 15.908 1.00 76.00 116 LEU A CA 1
ATOM 886 C C . LEU A 1 116 ? -8.602 -3.157 16.358 1.00 76.00 116 LEU A C 1
ATOM 888 O O . LEU A 1 116 ? -8.398 -2.125 15.728 1.00 76.00 116 LEU A O 1
ATOM 892 N N . LEU A 1 117 ? -7.896 -3.488 17.433 1.00 78.56 117 LEU A N 1
ATOM 893 C CA . LEU A 1 117 ? -6.748 -2.722 17.900 1.00 78.56 117 LEU A CA 1
ATOM 894 C C . LEU A 1 117 ? -5.470 -3.382 17.373 1.00 78.56 117 LEU A C 1
ATOM 896 O O . LEU A 1 117 ? -5.157 -4.506 17.764 1.00 78.56 117 LEU A O 1
ATOM 900 N N . ILE A 1 118 ? -4.747 -2.709 16.474 1.00 78.12 118 ILE A N 1
ATOM 901 C CA . ILE A 1 118 ? -3.490 -3.215 15.908 1.00 78.12 118 ILE A CA 1
ATOM 902 C C . ILE A 1 118 ? -2.313 -2.388 16.415 1.00 78.12 118 ILE A C 1
ATOM 904 O O . ILE A 1 118 ? -2.244 -1.175 16.200 1.00 78.12 118 ILE A O 1
ATOM 908 N N . THR A 1 119 ? -1.333 -3.071 17.004 1.00 78.06 119 THR A N 1
ATOM 909 C CA . THR A 1 119 ? -0.019 -2.502 17.318 1.00 78.06 119 THR A CA 1
ATOM 910 C C . THR A 1 119 ? 0.936 -2.788 16.166 1.00 78.06 119 THR A C 1
ATOM 912 O O . THR A 1 119 ? 1.234 -3.939 15.851 1.00 78.06 119 THR A O 1
ATOM 915 N N . ARG A 1 120 ? 1.408 -1.734 15.502 1.00 76.88 120 ARG A N 1
ATOM 916 C CA . ARG A 1 120 ? 2.382 -1.827 14.412 1.00 76.88 120 ARG A CA 1
ATOM 917 C C . ARG A 1 120 ? 3.796 -2.050 14.958 1.00 76.88 120 ARG A C 1
ATOM 919 O O . ARG A 1 120 ? 4.099 -1.697 16.096 1.00 76.88 120 ARG A O 1
ATOM 926 N N . ALA A 1 121 ? 4.693 -2.545 14.104 1.00 71.56 121 ALA A N 1
ATOM 927 C CA . ALA A 1 121 ? 6.107 -2.752 14.438 1.00 71.56 121 ALA A CA 1
ATOM 928 C C . ALA A 1 121 ? 6.850 -1.462 14.848 1.00 71.56 121 ALA A C 1
ATOM 930 O O . ALA A 1 121 ? 7.840 -1.528 15.565 1.00 71.56 121 ALA A O 1
ATOM 931 N N . ASP A 1 122 ? 6.359 -0.285 14.440 1.00 71.00 122 ASP A N 1
ATOM 932 C CA . ASP A 1 122 ? 6.886 1.021 14.858 1.00 71.00 122 ASP A CA 1
ATOM 933 C C . ASP A 1 122 ? 6.348 1.490 16.225 1.00 71.00 122 ASP A C 1
ATOM 935 O O . ASP A 1 122 ? 6.528 2.647 16.599 1.00 71.00 122 ASP A O 1
ATOM 939 N N . GLY A 1 123 ? 5.653 0.619 16.967 1.00 65.94 123 GLY A N 1
ATOM 940 C CA . GLY A 1 123 ? 5.083 0.916 18.282 1.00 65.94 123 GLY A CA 1
ATOM 941 C C . GLY A 1 123 ? 3.879 1.861 18.238 1.00 65.94 123 GLY A C 1
ATOM 942 O O . GLY A 1 123 ? 3.398 2.294 19.289 1.00 65.94 123 GLY A O 1
ATOM 943 N N . LYS A 1 124 ? 3.386 2.209 17.046 1.00 70.62 124 LYS A N 1
ATOM 944 C CA . LYS A 1 124 ? 2.151 2.978 16.881 1.00 70.62 124 LYS A CA 1
ATOM 945 C C . LYS A 1 124 ? 0.957 2.042 16.957 1.00 70.62 124 LYS A C 1
ATOM 947 O O . LYS A 1 124 ? 1.003 0.923 16.450 1.00 70.62 124 LYS A O 1
ATOM 952 N N . MET A 1 125 ? -0.117 2.524 17.560 1.00 67.81 125 MET A N 1
ATOM 953 C CA . MET A 1 125 ? -1.352 1.771 17.706 1.00 67.81 125 MET A CA 1
ATOM 954 C C . MET A 1 125 ? -2.432 2.397 16.832 1.00 67.81 125 MET A C 1
ATOM 956 O O . MET A 1 125 ? -2.545 3.622 16.777 1.00 67.81 125 MET A O 1
ATOM 960 N N . VAL A 1 126 ? -3.179 1.561 16.118 1.00 71.69 126 VAL A N 1
ATOM 961 C CA . VAL A 1 126 ? -4.260 1.985 15.227 1.00 71.69 126 VAL A CA 1
ATOM 962 C C . VAL A 1 126 ? -5.502 1.181 15.572 1.00 71.69 126 VAL A C 1
ATOM 964 O O . VAL A 1 126 ? -5.451 -0.047 15.640 1.00 71.69 126 VAL A O 1
ATOM 967 N N . THR A 1 127 ? -6.611 1.883 15.774 1.00 72.31 127 THR A N 1
ATOM 968 C CA . THR A 1 127 ? -7.930 1.269 15.907 1.00 72.31 127 THR A CA 1
ATOM 969 C C . THR A 1 127 ? -8.575 1.238 14.529 1.00 72.31 127 THR A C 1
ATOM 971 O O . THR A 1 127 ? -8.710 2.273 13.883 1.00 72.31 127 THR A O 1
ATOM 974 N N . ILE A 1 128 ? -8.935 0.047 14.064 1.00 77.31 128 ILE A N 1
ATOM 975 C CA . ILE A 1 128 ? -9.575 -0.191 12.774 1.00 77.31 128 ILE A CA 1
ATOM 976 C C . ILE A 1 128 ? -10.994 -0.681 13.037 1.00 77.31 128 ILE A C 1
ATOM 978 O O . ILE A 1 128 ? -11.201 -1.646 13.772 1.00 77.31 128 ILE A O 1
ATOM 982 N N . TYR A 1 129 ? -11.959 -0.032 12.400 1.00 76.06 129 TYR A N 1
ATOM 983 C CA . TYR A 1 129 ? -13.343 -0.481 12.344 1.00 76.06 129 TYR A CA 1
ATOM 984 C C . TYR A 1 129 ? -13.537 -1.210 11.020 1.00 76.06 129 TYR A C 1
ATOM 986 O O . TYR A 1 129 ? -13.350 -0.628 9.955 1.00 76.06 129 TYR A O 1
ATOM 994 N N . THR A 1 130 ? -13.820 -2.509 11.067 1.00 76.25 130 THR A N 1
ATOM 995 C CA . THR A 1 130 ? -13.901 -3.330 9.853 1.00 76.25 130 THR A CA 1
ATOM 996 C C . THR A 1 130 ? -14.914 -4.457 10.030 1.00 76.25 130 THR A C 1
ATOM 998 O O . THR A 1 130 ? -15.081 -4.935 11.153 1.00 76.25 130 THR A O 1
ATOM 1001 N N . PRO A 1 131 ? -15.615 -4.903 8.973 1.00 77.00 131 PRO A N 1
ATOM 1002 C CA . PRO A 1 131 ? -16.445 -6.098 9.054 1.00 77.00 131 PRO A CA 1
ATOM 1003 C C . PRO A 1 131 ? -15.603 -7.322 9.427 1.00 77.00 131 PRO A C 1
ATOM 1005 O O . PRO A 1 131 ? -14.455 -7.485 8.996 1.00 77.00 131 PRO A O 1
ATOM 1008 N N . ARG A 1 132 ? -16.194 -8.227 10.211 1.00 74.00 132 ARG A N 1
ATOM 1009 C CA . ARG A 1 132 ? -15.520 -9.425 10.736 1.00 74.00 132 ARG A CA 1
ATOM 1010 C C . ARG A 1 132 ? -14.879 -10.301 9.653 1.00 74.00 132 ARG A C 1
ATOM 1012 O O . ARG A 1 132 ? -13.895 -10.982 9.932 1.00 74.00 132 ARG A O 1
ATOM 1019 N N . GLN A 1 133 ? -15.385 -10.272 8.422 1.00 73.12 133 GLN A N 1
ATOM 1020 C CA . GLN A 1 133 ? -14.840 -11.045 7.298 1.00 73.12 133 GLN A CA 1
ATOM 1021 C C . GLN A 1 133 ? -13.391 -10.668 6.953 1.00 73.12 133 GLN A C 1
ATOM 1023 O O . GLN A 1 133 ? -12.560 -11.538 6.677 1.00 73.12 133 GLN A O 1
ATOM 1028 N N . ILE A 1 134 ? -13.059 -9.376 7.035 1.00 76.50 134 ILE A N 1
ATOM 1029 C CA . ILE A 1 134 ? -11.723 -8.867 6.703 1.00 76.50 134 ILE A CA 1
ATOM 1030 C C . ILE A 1 134 ? -10.702 -9.302 7.760 1.00 76.50 134 ILE A C 1
ATOM 1032 O O . ILE A 1 134 ? -9.534 -9.506 7.429 1.00 76.50 134 ILE A O 1
ATOM 1036 N N . LEU A 1 135 ? -11.136 -9.567 9.000 1.00 76.31 135 LEU A N 1
ATOM 1037 C CA . LEU A 1 135 ? -10.270 -10.076 10.069 1.00 76.31 135 LEU A CA 1
ATOM 1038 C C . LEU A 1 135 ? -9.532 -11.351 9.651 1.00 76.31 135 LEU A C 1
ATOM 1040 O O . LEU A 1 135 ? -8.339 -11.494 9.913 1.00 76.31 135 LEU A O 1
ATOM 1044 N N . ASN A 1 136 ? -10.218 -12.257 8.949 1.00 71.06 136 ASN A N 1
ATOM 1045 C CA . ASN A 1 136 ? -9.594 -13.490 8.487 1.00 71.06 136 ASN A CA 1
ATOM 1046 C C . ASN A 1 136 ? -8.475 -13.223 7.469 1.00 71.06 136 ASN A C 1
ATOM 1048 O O . ASN A 1 136 ? -7.530 -13.996 7.398 1.00 71.06 136 ASN A O 1
ATOM 1052 N N . THR A 1 137 ? -8.538 -12.106 6.742 1.00 73.69 137 THR A N 1
ATOM 1053 C CA . THR A 1 137 ? -7.506 -11.698 5.776 1.00 73.69 137 THR A CA 1
ATOM 1054 C C . THR A 1 137 ? -6.267 -11.091 6.440 1.00 73.69 137 THR A C 1
ATOM 1056 O O . THR A 1 137 ? -5.188 -11.079 5.853 1.00 73.69 137 THR A O 1
ATOM 1059 N N . PHE A 1 138 ? -6.388 -10.593 7.674 1.00 72.75 138 PHE A N 1
ATOM 1060 C CA . PHE A 1 138 ? -5.226 -10.165 8.460 1.00 72.75 138 PHE A CA 1
ATOM 1061 C C . PHE A 1 138 ? -4.434 -11.353 9.016 1.00 72.75 138 PHE A C 1
ATOM 1063 O O . PHE A 1 138 ? -3.229 -11.238 9.226 1.00 72.75 138 PHE A O 1
ATOM 1070 N N . VAL A 1 139 ? -5.109 -12.479 9.263 1.00 76.25 139 VAL A N 1
ATOM 1071 C CA . VAL A 1 139 ? -4.500 -13.693 9.829 1.00 76.25 139 VAL A CA 1
ATOM 1072 C C . VAL A 1 139 ? -4.068 -14.670 8.734 1.00 76.25 139 VAL A C 1
ATOM 1074 O O . VAL A 1 139 ? -3.017 -15.295 8.845 1.00 76.25 139 VAL A O 1
ATOM 1077 N N . HIS A 1 140 ? -4.856 -14.787 7.668 1.00 75.31 140 HIS A N 1
ATOM 1078 C CA . HIS A 1 140 ? -4.615 -15.687 6.547 1.00 75.31 140 HIS A CA 1
ATOM 1079 C C . HIS A 1 140 ? -4.496 -14.907 5.242 1.00 75.31 140 HIS A C 1
ATOM 1081 O O . HIS A 1 140 ? -5.212 -13.937 5.010 1.00 75.31 140 HIS A O 1
ATOM 1087 N N . GLU A 1 141 ? -3.626 -15.369 4.344 1.00 71.56 141 GLU A N 1
ATOM 1088 C CA . GLU A 1 141 ? -3.527 -14.789 3.007 1.00 71.56 141 GLU A CA 1
ATOM 1089 C C . GLU A 1 141 ? -4.873 -14.899 2.268 1.00 71.56 141 GLU A C 1
ATOM 1091 O O . GLU A 1 141 ? -5.498 -15.965 2.232 1.00 71.56 141 GLU A O 1
ATOM 1096 N N . ALA A 1 142 ? -5.323 -13.792 1.664 1.00 70.56 142 ALA A N 1
ATOM 1097 C CA . ALA A 1 142 ? -6.532 -13.780 0.846 1.00 70.56 142 ALA A CA 1
ATOM 1098 C C . ALA A 1 142 ? -6.423 -14.834 -0.266 1.00 70.56 142 ALA A C 1
ATOM 1100 O O . ALA A 1 142 ? -5.436 -14.870 -1.008 1.00 70.56 142 ALA A O 1
ATOM 1101 N N . LYS A 1 143 ? -7.446 -15.686 -0.403 1.00 70.88 143 LYS A N 1
ATOM 1102 C CA . LYS A 1 143 ? -7.455 -16.739 -1.422 1.00 70.88 143 LYS A CA 1
ATOM 1103 C C . LYS A 1 143 ? -7.434 -16.110 -2.815 1.00 70.88 143 LYS A C 1
ATOM 1105 O O . LYS A 1 143 ? -8.352 -15.396 -3.211 1.00 70.88 143 LYS A O 1
ATOM 1110 N N . LEU A 1 144 ? -6.370 -16.387 -3.561 1.00 76.50 144 LEU A N 1
ATOM 1111 C CA . LEU A 1 144 ? -6.225 -15.950 -4.945 1.00 76.50 144 LEU A CA 1
ATOM 1112 C C . LEU A 1 144 ? -7.224 -16.706 -5.826 1.00 76.50 144 LEU A C 1
ATOM 1114 O O . LEU A 1 144 ? -7.302 -17.930 -5.776 1.00 76.50 144 LEU A O 1
ATOM 1118 N N . SER A 1 145 ? -7.940 -15.976 -6.680 1.00 68.00 145 SER A N 1
ATOM 1119 C CA . SER A 1 145 ? -8.914 -16.562 -7.610 1.00 68.00 145 SER A CA 1
ATOM 1120 C C . SER A 1 145 ? -8.264 -17.493 -8.651 1.00 68.00 145 SER A C 1
ATOM 1122 O O . SER A 1 145 ? -8.876 -18.482 -9.039 1.00 68.00 145 SER A O 1
ATOM 1124 N N . HIS A 1 146 ? -7.017 -17.227 -9.073 1.00 76.75 146 HIS A N 1
ATOM 1125 C CA . HIS A 1 146 ? -6.321 -18.008 -10.109 1.00 76.75 146 HIS A CA 1
ATOM 1126 C C . HIS A 1 146 ? -4.859 -18.325 -9.726 1.00 76.75 146 HIS A C 1
ATOM 1128 O O . HIS A 1 146 ? -3.934 -17.664 -10.215 1.00 76.75 146 HIS A O 1
ATOM 1134 N N . PRO A 1 147 ? -4.605 -19.357 -8.899 1.00 81.19 147 PRO A N 1
ATOM 1135 C CA . PRO A 1 147 ? -3.273 -19.633 -8.353 1.00 81.19 147 PRO A CA 1
ATOM 1136 C C . PRO A 1 147 ? -2.226 -19.975 -9.426 1.00 81.19 147 PRO A C 1
ATOM 1138 O O . PRO A 1 147 ? -1.087 -19.525 -9.341 1.00 81.19 147 PRO A O 1
ATOM 1141 N N . GLN A 1 148 ? -2.592 -20.705 -10.485 1.00 84.06 148 GLN A N 1
ATOM 1142 C CA . GLN A 1 148 ? -1.635 -21.096 -11.532 1.00 84.06 148 GLN A CA 1
ATOM 1143 C C . GLN A 1 148 ? -1.101 -19.894 -12.323 1.00 84.06 148 GLN A C 1
ATOM 1145 O O . GLN A 1 148 ? 0.107 -19.772 -12.526 1.00 84.06 148 GLN A O 1
ATOM 1150 N N . THR A 1 149 ? -1.983 -18.966 -12.709 1.00 84.50 149 THR A N 1
ATOM 1151 C CA . THR A 1 149 ? -1.574 -17.732 -13.405 1.00 84.50 149 THR A CA 1
ATOM 1152 C C . THR A 1 149 ? -0.677 -16.866 -12.526 1.00 84.50 149 THR A C 1
ATOM 1154 O O . THR A 1 149 ? 0.306 -16.311 -13.008 1.00 84.50 149 THR A O 1
ATOM 1157 N N . TYR A 1 150 ? -0.967 -16.810 -11.223 1.00 83.94 150 TYR A N 1
ATOM 1158 C CA . TYR A 1 150 ? -0.164 -16.084 -10.251 1.00 83.94 150 TYR A CA 1
ATOM 1159 C C . TYR A 1 150 ? 1.268 -16.631 -10.174 1.00 83.94 150 TYR A C 1
ATOM 1161 O O . TYR A 1 150 ? 2.230 -15.864 -10.234 1.00 83.94 150 TYR A O 1
ATOM 1169 N N . HIS A 1 151 ? 1.423 -17.957 -10.097 1.00 87.56 151 HIS A N 1
ATOM 1170 C CA . HIS A 1 151 ? 2.741 -18.589 -10.072 1.00 87.56 151 HIS A CA 1
ATOM 1171 C C . HIS A 1 151 ? 3.501 -18.399 -11.386 1.00 87.56 151 HIS A C 1
ATOM 1173 O O . HIS A 1 151 ? 4.668 -18.014 -11.344 1.00 87.56 151 HIS A O 1
ATOM 1179 N N . LEU A 1 152 ? 2.852 -18.591 -12.539 1.00 89.6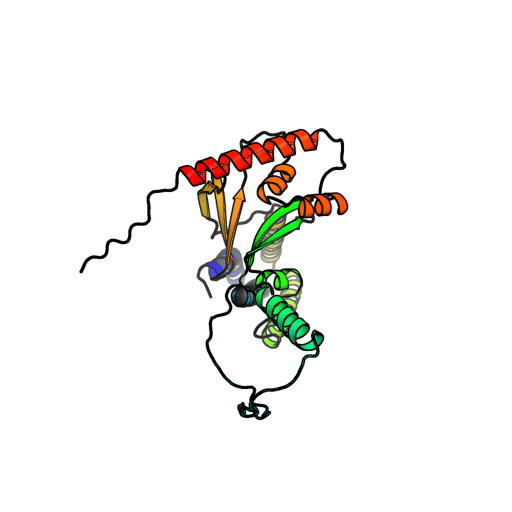9 152 LEU A N 1
ATOM 1180 C CA . LEU A 1 152 ? 3.485 -18.400 -13.849 1.00 89.69 152 LEU A CA 1
ATOM 1181 C C . LEU A 1 152 ? 3.985 -16.963 -14.025 1.00 89.69 152 LEU A C 1
ATOM 1183 O O . LEU A 1 152 ? 5.141 -16.745 -14.379 1.00 89.69 1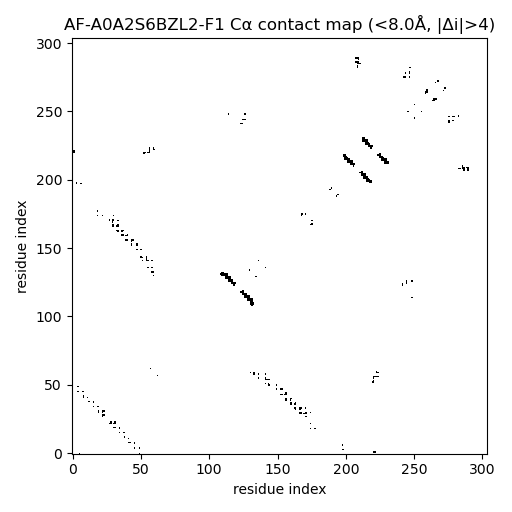52 LEU A O 1
ATOM 1187 N N . VAL A 1 153 ? 3.152 -15.976 -13.694 1.00 89.19 153 VAL A N 1
ATOM 1188 C CA . VAL A 1 153 ? 3.527 -14.560 -13.775 1.00 89.19 153 VAL A CA 1
ATOM 1189 C C . VAL A 1 153 ? 4.647 -14.221 -12.788 1.00 89.19 153 VAL A C 1
ATOM 1191 O O . VAL A 1 153 ? 5.550 -13.454 -13.122 1.00 89.19 153 VAL A O 1
ATOM 1194 N N . ARG A 1 154 ? 4.660 -14.833 -11.598 1.00 89.38 154 ARG A N 1
ATOM 1195 C CA . ARG A 1 154 ? 5.768 -14.691 -10.644 1.00 89.38 154 ARG A CA 1
ATOM 1196 C C . ARG A 1 154 ? 7.075 -15.256 -11.203 1.00 89.38 154 ARG A C 1
ATOM 1198 O O . ARG A 1 154 ? 8.105 -14.604 -11.056 1.00 89.38 154 ARG A O 1
ATOM 1205 N N . TYR A 1 155 ? 7.042 -16.414 -11.863 1.00 91.81 155 TYR A N 1
ATOM 1206 C CA . TYR A 1 155 ? 8.215 -16.962 -12.550 1.00 91.81 155 TYR A CA 1
ATOM 1207 C C . TYR A 1 155 ? 8.684 -16.046 -13.682 1.00 91.81 155 TYR A C 1
ATOM 1209 O O . TYR A 1 155 ? 9.869 -15.731 -13.728 1.00 91.81 155 TYR A O 1
ATOM 1217 N N . CYS A 1 156 ? 7.774 -15.531 -14.516 1.00 90.38 156 CYS A N 1
ATOM 1218 C CA . CYS A 1 156 ? 8.108 -14.531 -15.536 1.00 90.38 156 CYS A CA 1
ATOM 1219 C C . CYS A 1 156 ? 8.752 -13.270 -14.939 1.00 90.38 156 CYS A C 1
ATOM 1221 O O . CYS A 1 156 ? 9.662 -12.704 -15.533 1.00 90.38 156 CYS A O 1
ATOM 1223 N N . GLY A 1 157 ? 8.312 -12.828 -13.758 1.00 88.44 157 GLY A N 1
ATOM 1224 C CA . GLY A 1 157 ? 8.928 -11.699 -13.059 1.00 88.44 157 GLY A CA 1
ATOM 1225 C C . GLY A 1 157 ? 10.365 -11.978 -12.623 1.00 88.44 157 GLY A C 1
ATOM 1226 O O . GLY A 1 157 ? 11.238 -11.131 -12.798 1.00 88.44 157 GLY A O 1
ATOM 1227 N N . TRP A 1 158 ? 10.625 -13.173 -12.088 1.00 92.25 158 TRP A N 1
ATOM 1228 C CA . TRP A 1 158 ? 11.975 -13.590 -11.705 1.00 92.25 158 TRP A CA 1
ATOM 1229 C C . TRP A 1 158 ? 12.901 -13.749 -12.909 1.00 92.25 158 TRP A C 1
ATOM 1231 O O . TRP A 1 158 ? 14.048 -13.309 -12.852 1.00 92.25 158 TRP A O 1
ATOM 1241 N N . THR A 1 159 ? 12.414 -14.333 -14.006 1.00 91.88 159 THR A N 1
ATOM 1242 C CA . THR A 1 159 ? 13.216 -14.482 -15.226 1.00 91.88 159 THR A CA 1
ATOM 1243 C C . THR A 1 159 ? 13.498 -13.131 -15.870 1.00 91.88 159 THR A C 1
ATOM 1245 O O . THR A 1 159 ? 14.645 -12.869 -16.220 1.00 91.88 159 THR A O 1
ATOM 1248 N N . ALA A 1 160 ? 12.506 -12.236 -15.948 1.00 89.81 160 ALA A N 1
ATOM 1249 C CA . ALA A 1 160 ? 12.696 -10.874 -16.444 1.00 89.81 160 ALA A CA 1
ATOM 1250 C C . ALA A 1 160 ? 13.739 -10.107 -15.619 1.00 89.81 160 ALA A C 1
ATOM 1252 O O . ALA A 1 160 ? 14.604 -9.450 -16.191 1.00 89.81 160 ALA A O 1
ATOM 1253 N N . PHE A 1 161 ? 13.711 -10.247 -14.291 1.00 89.56 161 PHE A N 1
ATOM 1254 C CA . PHE A 1 161 ? 14.713 -9.649 -13.410 1.00 89.56 161 PHE A CA 1
ATOM 1255 C C . PHE A 1 161 ? 16.120 -10.226 -13.637 1.00 89.56 161 PHE A C 1
ATOM 1257 O O . PHE A 1 161 ? 17.088 -9.474 -13.721 1.00 89.56 161 PHE A O 1
ATOM 1264 N N . GLY A 1 162 ? 16.251 -11.548 -13.785 1.00 90.88 162 GLY A N 1
ATOM 1265 C CA . GLY A 1 162 ? 17.541 -12.178 -14.085 1.00 90.88 162 GLY A CA 1
ATOM 1266 C C . GLY A 1 162 ? 18.116 -11.713 -15.426 1.00 90.88 162 GLY A C 1
ATOM 1267 O O . GLY A 1 162 ? 19.273 -11.305 -15.501 1.00 90.88 162 GLY A O 1
ATOM 1268 N N . VAL A 1 163 ? 17.281 -11.693 -16.468 1.00 90.56 163 VAL A N 1
ATOM 1269 C CA . VAL A 1 163 ? 17.647 -11.189 -17.799 1.00 90.56 163 VAL A CA 1
ATOM 1270 C C . VAL A 1 163 ? 18.066 -9.718 -17.731 1.00 90.56 163 VAL A C 1
ATOM 1272 O O . VAL A 1 163 ? 19.086 -9.355 -18.312 1.00 90.56 163 VAL A O 1
ATOM 1275 N N . GLN A 1 164 ? 17.341 -8.889 -16.973 1.00 91.38 164 GLN A N 1
ATOM 1276 C CA . GLN A 1 164 ? 17.692 -7.486 -16.749 1.00 91.38 164 GLN A CA 1
ATOM 1277 C C . GLN A 1 164 ? 19.112 -7.344 -16.179 1.00 91.38 164 GLN A C 1
ATOM 1279 O O . GLN A 1 164 ? 19.893 -6.547 -16.688 1.00 91.38 164 GLN A O 1
ATOM 1284 N N . MET A 1 165 ? 19.473 -8.141 -15.167 1.00 89.69 165 MET A N 1
ATOM 1285 C CA . MET A 1 165 ? 20.802 -8.090 -14.544 1.00 89.69 165 MET A CA 1
ATOM 1286 C C . MET A 1 165 ? 21.925 -8.507 -15.505 1.00 89.69 165 MET A C 1
ATOM 1288 O O . MET A 1 165 ? 22.976 -7.869 -15.524 1.00 89.69 165 MET A O 1
ATOM 1292 N N . CYS A 1 166 ? 21.709 -9.539 -16.329 1.00 91.00 166 CYS A N 1
ATOM 1293 C CA . CYS A 1 166 ? 22.693 -9.972 -17.326 1.00 91.00 166 CYS A CA 1
ATOM 1294 C C . CYS A 1 166 ? 22.900 -8.919 -18.421 1.00 91.00 166 CYS A C 1
ATOM 1296 O O . CYS A 1 166 ? 24.034 -8.598 -18.768 1.00 91.00 166 CYS A O 1
ATOM 1298 N N . ILE A 1 167 ? 21.805 -8.369 -18.953 1.00 91.44 167 ILE A N 1
ATOM 1299 C CA . ILE A 1 167 ? 21.861 -7.381 -20.032 1.00 91.44 167 ILE A CA 1
ATOM 1300 C C . ILE A 1 167 ? 22.442 -6.056 -19.528 1.00 91.44 167 ILE A C 1
ATOM 1302 O O . ILE A 1 167 ? 23.207 -5.420 -20.246 1.00 91.44 167 ILE A O 1
ATOM 1306 N N . LEU A 1 168 ? 22.148 -5.662 -18.285 1.00 89.12 168 LEU A N 1
ATOM 1307 C CA . LEU A 1 168 ? 22.710 -4.460 -17.673 1.00 89.12 168 LEU A CA 1
ATOM 1308 C C . LEU A 1 168 ? 24.246 -4.480 -17.639 1.00 89.12 168 LEU A C 1
ATOM 1310 O O . LEU A 1 168 ? 24.863 -3.439 -17.840 1.00 89.12 168 LEU A O 1
ATOM 1314 N N . GLY A 1 169 ? 24.859 -5.650 -17.427 1.00 89.50 169 GLY A N 1
ATOM 1315 C CA . GLY A 1 169 ? 26.317 -5.807 -17.466 1.00 89.50 169 GLY A CA 1
ATOM 1316 C C . GLY A 1 169 ? 26.931 -5.683 -18.867 1.00 89.50 169 GLY A C 1
ATOM 1317 O O . GLY A 1 169 ? 28.124 -5.422 -18.979 1.00 89.50 169 GLY A O 1
ATOM 1318 N N . MET A 1 170 ? 26.124 -5.853 -19.918 1.00 90.19 170 MET A N 1
ATOM 1319 C CA . MET A 1 170 ? 26.541 -5.795 -21.327 1.00 90.19 170 MET A CA 1
ATOM 1320 C C . MET A 1 170 ? 26.108 -4.500 -22.033 1.00 90.19 170 MET A C 1
ATOM 1322 O O . MET A 1 170 ? 26.478 -4.276 -23.184 1.00 90.19 170 MET A O 1
ATOM 1326 N N . ALA A 1 171 ? 25.297 -3.670 -21.374 1.00 90.06 171 ALA A N 1
ATOM 1327 C CA . ALA A 1 171 ? 24.782 -2.425 -21.928 1.00 90.06 171 ALA A CA 1
ATOM 1328 C C . ALA A 1 171 ? 25.857 -1.329 -21.972 1.00 90.06 171 ALA A C 1
ATOM 1330 O O . ALA A 1 171 ? 26.873 -1.386 -21.277 1.00 90.06 171 ALA A O 1
ATOM 1331 N N . SER A 1 172 ? 25.612 -0.289 -22.769 1.00 90.25 172 SER A N 1
ATOM 1332 C CA . SER A 1 172 ? 26.489 0.883 -22.785 1.00 90.25 172 SER A CA 1
ATOM 1333 C C . SER A 1 172 ? 26.542 1.590 -21.423 1.00 90.25 172 SER A C 1
ATOM 1335 O O . SER A 1 172 ? 25.581 1.575 -20.646 1.00 90.25 172 SER A O 1
ATOM 1337 N N . LEU A 1 173 ? 27.659 2.280 -21.158 1.00 90.56 173 LEU A N 1
ATOM 1338 C CA . LEU A 1 173 ? 27.887 3.033 -19.916 1.00 90.56 173 LEU A CA 1
ATOM 1339 C C . LEU A 1 173 ? 26.738 4.007 -19.609 1.00 90.56 173 LEU A C 1
ATOM 1341 O O . LEU A 1 173 ? 26.321 4.143 -18.461 1.00 90.56 173 LEU A O 1
ATOM 1345 N N . PHE A 1 174 ? 26.203 4.668 -20.638 1.00 89.12 174 PHE A N 1
ATOM 1346 C CA . PHE A 1 174 ? 25.089 5.600 -20.488 1.00 89.12 174 PHE A CA 1
ATOM 1347 C C . PHE A 1 174 ? 23.827 4.899 -19.964 1.00 89.12 174 PHE A C 1
ATOM 1349 O O . PHE A 1 174 ? 23.265 5.312 -18.947 1.00 89.12 174 PHE A O 1
ATOM 1356 N N . THR A 1 175 ? 23.420 3.800 -20.608 1.00 87.94 175 THR A N 1
ATOM 1357 C CA . THR A 1 175 ? 22.282 2.973 -20.181 1.00 87.94 175 THR A CA 1
ATOM 1358 C C . THR A 1 175 ? 22.493 2.433 -18.764 1.00 87.94 175 THR A C 1
ATOM 1360 O O . THR A 1 175 ? 21.568 2.438 -17.945 1.00 87.94 175 THR A O 1
ATOM 1363 N N . GLN A 1 176 ? 23.713 1.997 -18.446 1.00 91.06 176 GLN A N 1
ATOM 1364 C CA . GLN A 1 176 ? 24.064 1.481 -17.128 1.00 91.06 176 GLN A CA 1
ATOM 1365 C C . GLN A 1 176 ? 23.898 2.550 -16.040 1.00 91.06 176 GLN A C 1
ATOM 1367 O O . GLN A 1 176 ? 23.200 2.320 -15.054 1.00 91.06 176 GLN A O 1
ATOM 1372 N N . ILE A 1 177 ? 24.464 3.745 -16.232 1.00 92.31 177 ILE A N 1
ATOM 1373 C CA . ILE A 1 177 ? 24.347 4.849 -15.269 1.00 92.31 177 ILE A CA 1
ATOM 1374 C C . ILE A 1 177 ? 22.883 5.256 -15.090 1.00 92.31 177 ILE A C 1
ATOM 1376 O O . ILE A 1 177 ? 22.416 5.389 -13.960 1.00 92.31 177 ILE A O 1
ATOM 1380 N N . TYR A 1 178 ? 22.135 5.410 -16.185 1.00 90.94 178 TYR A N 1
ATOM 1381 C CA . TYR A 1 178 ? 20.738 5.835 -16.115 1.00 90.94 178 TYR A CA 1
ATOM 1382 C C . TYR A 1 178 ? 19.868 4.839 -15.341 1.00 90.94 178 TYR A C 1
ATOM 1384 O O . TYR A 1 178 ? 19.066 5.217 -14.487 1.00 90.94 178 TYR A O 1
ATOM 1392 N N . THR A 1 179 ? 20.042 3.545 -15.605 1.00 89.94 179 THR A N 1
ATOM 1393 C CA . THR A 1 179 ? 19.273 2.494 -14.925 1.00 89.94 179 THR A CA 1
ATOM 1394 C C . THR A 1 179 ? 19.646 2.355 -13.454 1.00 89.94 179 THR A C 1
ATOM 1396 O O . THR A 1 179 ? 18.755 2.167 -12.626 1.00 89.94 179 THR A O 1
ATOM 1399 N N . VAL A 1 180 ? 20.919 2.542 -13.095 1.00 91.69 180 VAL A N 1
ATOM 1400 C CA . VAL A 1 180 ? 21.345 2.626 -11.690 1.00 91.69 180 VAL A CA 1
ATOM 1401 C C . VAL A 1 180 ? 20.714 3.836 -11.000 1.00 91.69 180 VAL A C 1
ATOM 1403 O O . VAL A 1 180 ? 20.178 3.681 -9.904 1.00 91.69 180 VAL A O 1
ATOM 1406 N N . ILE A 1 181 ? 20.697 5.011 -11.639 1.00 91.88 181 ILE A N 1
ATOM 1407 C CA . ILE A 1 181 ? 20.027 6.204 -11.098 1.00 91.88 181 ILE A CA 1
ATOM 1408 C C . ILE A 1 181 ? 18.542 5.921 -10.858 1.00 91.88 181 ILE A C 1
ATOM 1410 O O . ILE A 1 181 ? 18.049 6.211 -9.771 1.00 91.88 181 ILE A O 1
ATOM 1414 N N . LEU A 1 182 ? 17.839 5.303 -11.814 1.00 88.25 182 LEU A N 1
ATOM 1415 C CA . LEU A 1 182 ? 16.431 4.932 -11.640 1.00 88.25 182 LEU A CA 1
ATOM 1416 C C . LEU A 1 182 ? 16.216 3.975 -10.456 1.00 88.25 182 LEU A C 1
ATOM 1418 O O . LEU A 1 182 ? 15.295 4.182 -9.663 1.00 88.25 182 LEU A O 1
ATOM 1422 N N . LEU A 1 183 ? 17.057 2.947 -10.307 1.00 87.94 183 LEU A N 1
ATOM 1423 C CA . LEU A 1 183 ? 16.947 1.972 -9.215 1.00 87.94 183 LEU A CA 1
ATOM 1424 C C . LEU A 1 183 ? 17.234 2.598 -7.844 1.00 87.94 183 LEU A C 1
ATOM 1426 O O . LEU A 1 183 ? 16.481 2.381 -6.889 1.00 87.94 183 LEU A O 1
ATOM 1430 N N . VAL A 1 184 ? 18.298 3.399 -7.744 1.00 91.56 184 VAL A N 1
ATOM 1431 C CA . VAL A 1 184 ? 18.681 4.085 -6.503 1.00 91.56 184 VAL A CA 1
ATOM 1432 C C . VAL A 1 184 ? 17.637 5.131 -6.134 1.00 91.56 184 VAL A C 1
ATOM 1434 O O . VAL A 1 184 ? 17.190 5.155 -4.990 1.00 91.56 184 VAL A O 1
ATOM 1437 N N . PHE A 1 185 ? 17.187 5.942 -7.094 1.00 88.94 185 PHE A N 1
ATOM 1438 C CA . PHE A 1 185 ? 16.156 6.950 -6.864 1.00 88.94 185 PHE A CA 1
ATOM 1439 C C . PHE A 1 185 ? 14.839 6.315 -6.414 1.00 88.94 185 PHE A C 1
ATOM 1441 O O . PHE A 1 185 ? 14.253 6.762 -5.432 1.00 88.94 185 PHE A O 1
ATOM 1448 N N . SER A 1 186 ? 14.399 5.229 -7.062 1.00 84.69 186 SER A N 1
ATOM 1449 C CA . SER A 1 186 ? 13.191 4.507 -6.647 1.00 84.69 186 SER A CA 1
ATOM 1450 C C . SER A 1 186 ? 13.313 3.957 -5.225 1.00 84.69 186 SER A C 1
ATOM 1452 O O . SER A 1 186 ? 12.346 4.001 -4.465 1.00 84.69 186 SER A O 1
ATOM 1454 N N . THR A 1 187 ? 14.484 3.434 -4.857 1.00 86.50 187 THR A N 1
ATOM 1455 C CA . THR A 1 187 ? 14.725 2.891 -3.513 1.00 86.50 187 THR A CA 1
ATOM 1456 C C . THR A 1 187 ? 14.768 4.006 -2.473 1.00 86.50 187 THR A C 1
ATOM 1458 O O . THR A 1 187 ? 14.156 3.892 -1.416 1.00 86.50 187 THR A O 1
ATOM 1461 N N . TRP A 1 188 ? 15.440 5.113 -2.784 1.00 90.69 188 TRP A N 1
ATOM 1462 C CA . TRP A 1 188 ? 15.492 6.301 -1.939 1.00 90.69 188 TRP A CA 1
ATOM 1463 C C . TRP A 1 188 ? 14.095 6.895 -1.709 1.00 90.69 188 TRP A C 1
ATOM 1465 O O . TRP A 1 188 ? 13.717 7.149 -0.565 1.00 90.69 188 TRP A O 1
ATOM 1475 N N . ALA A 1 189 ? 13.294 7.032 -2.771 1.00 84.31 189 ALA A N 1
ATOM 1476 C CA . ALA A 1 189 ? 11.920 7.521 -2.695 1.00 84.31 189 ALA A CA 1
ATOM 1477 C C . ALA A 1 189 ? 11.045 6.624 -1.804 1.00 84.31 189 ALA A C 1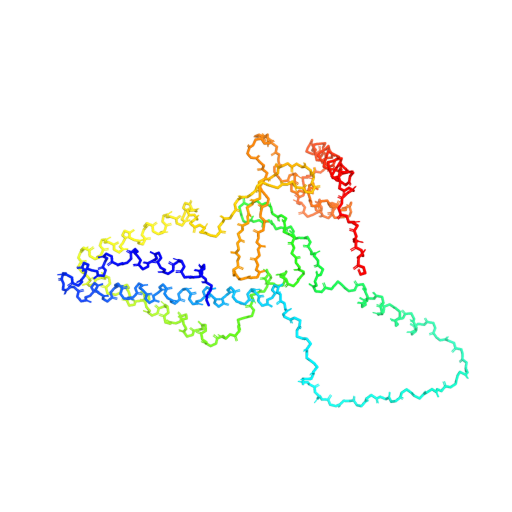
ATOM 1479 O O . ALA A 1 189 ? 10.277 7.126 -0.981 1.00 84.31 189 ALA A O 1
ATOM 1480 N N . LEU A 1 190 ? 11.200 5.299 -1.910 1.00 80.19 190 LEU A N 1
ATOM 1481 C CA . LEU A 1 190 ? 10.497 4.349 -1.048 1.00 80.19 190 LEU A CA 1
ATOM 1482 C C . LEU A 1 190 ? 10.945 4.464 0.418 1.00 80.19 190 LEU A C 1
ATOM 1484 O O . LEU A 1 190 ? 10.101 4.522 1.311 1.00 80.19 190 LEU A O 1
ATOM 1488 N N . SER A 1 191 ? 12.254 4.550 0.670 1.00 83.81 191 SER A N 1
ATOM 1489 C CA . SER A 1 191 ? 12.827 4.669 2.019 1.00 83.81 191 SER A CA 1
ATOM 1490 C C . SER A 1 191 ? 12.379 5.938 2.739 1.00 83.81 191 SER A C 1
ATOM 1492 O O . SER A 1 191 ? 12.065 5.901 3.927 1.00 83.81 191 SER A O 1
ATOM 1494 N N . HIS A 1 192 ? 12.259 7.053 2.019 1.00 81.50 192 HIS A N 1
ATOM 1495 C CA . HIS A 1 192 ? 11.723 8.298 2.570 1.00 81.50 192 HIS A CA 1
ATOM 1496 C C . HIS A 1 192 ? 10.191 8.333 2.631 1.00 81.50 192 HIS A C 1
ATOM 1498 O O . HIS A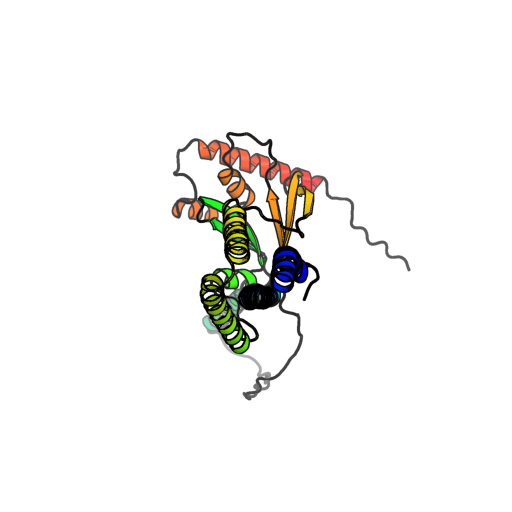 1 192 ? 9.612 9.376 2.934 1.00 81.50 192 HIS A O 1
ATOM 1504 N N . SER A 1 193 ? 9.519 7.198 2.390 1.00 67.12 193 SER A N 1
ATOM 1505 C CA . SER A 1 193 ? 8.057 7.091 2.391 1.00 67.12 193 SER A CA 1
ATOM 1506 C C . SER A 1 193 ? 7.403 8.146 1.497 1.00 67.12 193 SER A C 1
ATOM 1508 O O . SER A 1 193 ? 6.336 8.677 1.831 1.00 67.12 193 SER A O 1
ATOM 1510 N N . PHE A 1 194 ? 8.044 8.458 0.364 1.00 69.12 194 PHE A N 1
ATOM 1511 C CA . PHE A 1 194 ? 7.529 9.395 -0.624 1.00 69.12 194 PHE A CA 1
ATOM 1512 C C . PHE A 1 194 ? 6.350 8.734 -1.344 1.00 69.12 194 PHE A C 1
ATOM 1514 O O . PHE A 1 194 ? 6.460 8.142 -2.415 1.00 69.12 194 PHE A O 1
ATOM 1521 N N . ASN A 1 195 ? 5.202 8.754 -0.677 1.00 60.22 195 ASN A N 1
ATOM 1522 C CA . ASN A 1 195 ? 3.987 8.122 -1.150 1.00 60.22 195 ASN A CA 1
ATOM 1523 C C . ASN A 1 195 ? 3.292 9.076 -2.124 1.00 60.22 195 ASN A C 1
ATOM 1525 O O . ASN A 1 195 ? 2.551 9.965 -1.700 1.00 60.22 195 ASN A O 1
ATOM 1529 N N . PHE A 1 196 ? 3.522 8.872 -3.424 1.00 59.28 196 PHE A N 1
ATOM 1530 C CA . PHE A 1 196 ? 2.695 9.429 -4.497 1.00 59.28 196 PHE A CA 1
ATOM 1531 C C . PHE A 1 196 ? 1.345 8.706 -4.523 1.00 59.28 196 PHE A C 1
ATOM 1533 O O . PHE A 1 196 ? 1.079 7.836 -5.348 1.00 59.28 196 PHE A O 1
ATOM 1540 N N . ASP A 1 197 ? 0.505 9.027 -3.550 1.00 62.66 197 ASP A N 1
ATOM 1541 C CA . ASP A 1 197 ? -0.816 8.436 -3.404 1.00 62.66 197 ASP A CA 1
ATOM 1542 C C . ASP A 1 197 ? -1.822 9.277 -4.202 1.00 62.66 197 ASP A C 1
ATOM 1544 O O . ASP A 1 197 ? -2.416 10.223 -3.690 1.00 62.66 197 ASP A O 1
ATOM 1548 N N . VAL A 1 198 ? -1.938 8.981 -5.502 1.00 61.16 198 VAL A N 1
ATOM 1549 C CA . VAL A 1 198 ? -2.731 9.764 -6.477 1.00 61.16 198 VAL A CA 1
ATOM 1550 C C . VAL A 1 198 ? -4.241 9.727 -6.175 1.00 61.16 198 VAL A C 1
ATOM 1552 O O . VAL A 1 198 ? -4.981 10.598 -6.620 1.00 61.16 198 VAL A O 1
ATOM 1555 N N . GLY A 1 199 ? -4.703 8.760 -5.377 1.00 61.53 199 GLY A N 1
ATOM 1556 C CA . GLY A 1 199 ? -6.103 8.623 -4.960 1.00 61.53 199 GLY A CA 1
ATOM 1557 C C . GLY A 1 199 ? -6.435 9.232 -3.596 1.00 61.53 199 GLY A C 1
ATOM 1558 O O . GLY A 1 199 ? -7.551 9.049 -3.117 1.00 61.53 199 GLY A O 1
ATOM 1559 N N . ARG A 1 200 ? -5.484 9.912 -2.946 1.00 69.25 200 ARG A N 1
ATOM 1560 C CA . ARG A 1 200 ? -5.663 10.426 -1.588 1.00 69.25 200 ARG A CA 1
ATOM 1561 C C . ARG A 1 200 ? -6.552 11.663 -1.578 1.00 69.25 200 ARG A C 1
ATOM 1563 O O . ARG A 1 200 ? -6.216 12.678 -2.186 1.00 69.25 200 ARG A O 1
ATOM 1570 N N . LYS A 1 201 ? -7.634 11.609 -0.805 1.00 77.31 201 LYS A N 1
ATOM 1571 C CA . LYS A 1 201 ? -8.480 12.771 -0.520 1.00 77.31 201 LYS A CA 1
ATOM 1572 C C . LYS A 1 201 ? -8.336 13.138 0.948 1.00 77.31 201 LYS A C 1
ATOM 1574 O O . LYS A 1 201 ? -8.454 12.281 1.820 1.00 77.31 201 LYS A O 1
ATOM 1579 N N . THR A 1 202 ? -8.069 14.412 1.210 1.00 77.44 202 THR A N 1
ATOM 1580 C CA . THR A 1 202 ? -8.120 14.970 2.562 1.00 77.44 202 THR A CA 1
ATOM 1581 C C . THR A 1 202 ? -9.361 15.840 2.648 1.00 77.44 202 THR A C 1
ATOM 1583 O O . THR A 1 202 ? -9.522 16.744 1.828 1.00 77.44 202 THR A O 1
ATOM 1586 N N . TYR A 1 203 ? -10.226 15.575 3.617 1.00 79.88 203 TYR A N 1
ATOM 1587 C CA . TYR A 1 203 ? -11.390 16.406 3.904 1.00 79.88 203 TYR A CA 1
ATOM 1588 C C . TYR A 1 203 ? -11.502 16.613 5.410 1.00 79.88 203 TYR A C 1
ATOM 1590 O O . TYR A 1 203 ? -11.127 15.751 6.199 1.00 79.88 203 TYR A O 1
ATOM 1598 N N . ALA A 1 204 ? -11.988 17.782 5.810 1.00 78.81 204 ALA A N 1
ATOM 1599 C CA . ALA A 1 204 ? -12.327 18.034 7.199 1.00 78.81 204 ALA A CA 1
ATOM 1600 C C . ALA A 1 204 ? -13.783 17.616 7.407 1.00 78.81 204 ALA A C 1
ATOM 1602 O O . ALA A 1 204 ? -14.664 18.083 6.683 1.00 78.81 204 ALA A O 1
ATOM 1603 N N . ALA A 1 205 ? -14.029 16.743 8.376 1.00 75.19 205 ALA A N 1
ATOM 1604 C CA . ALA A 1 205 ? -15.374 16.373 8.791 1.00 75.19 205 ALA A CA 1
ATOM 1605 C C . ALA A 1 205 ? -15.484 16.459 10.313 1.00 75.19 205 ALA A C 1
ATOM 1607 O O . ALA A 1 205 ? -14.487 16.536 11.031 1.00 75.19 205 ALA A O 1
ATOM 1608 N N . ILE A 1 206 ? -16.720 16.528 10.794 1.00 72.00 206 ILE A N 1
ATOM 1609 C CA . ILE A 1 206 ? -16.999 16.510 12.226 1.00 72.00 206 ILE A CA 1
ATOM 1610 C C . ILE A 1 206 ? -16.907 15.049 12.665 1.00 72.00 206 ILE A C 1
ATOM 1612 O O . ILE A 1 206 ? -17.659 14.218 12.156 1.00 72.00 206 ILE A O 1
ATOM 1616 N N . ALA A 1 207 ? -15.975 14.744 13.563 1.00 70.12 207 ALA A N 1
ATOM 1617 C CA . ALA A 1 207 ? -15.842 13.417 14.143 1.00 70.12 207 ALA A CA 1
ATOM 1618 C C . ALA A 1 207 ? -17.040 13.057 15.025 1.00 70.12 207 ALA A C 1
ATOM 1620 O O . ALA A 1 207 ? -17.836 13.917 15.403 1.00 70.12 207 ALA A O 1
ATOM 1621 N N . GLU A 1 208 ? -17.162 11.775 15.385 1.00 67.88 208 GLU A N 1
ATOM 1622 C CA . GLU A 1 208 ? -18.206 11.293 16.309 1.00 67.88 208 GLU A CA 1
ATOM 1623 C C . GLU A 1 208 ? -18.202 12.053 17.646 1.00 67.88 208 GLU A C 1
ATOM 1625 O O . GLU A 1 208 ? -19.234 12.189 18.296 1.00 67.88 208 GLU A O 1
ATOM 1630 N N . ASP A 1 209 ? -17.047 12.594 18.028 1.00 64.94 209 ASP A N 1
ATOM 1631 C CA . ASP A 1 209 ? -16.838 13.392 19.230 1.00 64.94 209 ASP A CA 1
ATOM 1632 C C . ASP A 1 209 ? -17.176 14.883 19.052 1.00 64.94 209 ASP A C 1
ATOM 1634 O O . ASP A 1 209 ? -17.018 15.666 19.983 1.00 64.94 209 ASP A O 1
ATOM 1638 N N . GLY A 1 210 ? -17.634 15.302 17.873 1.00 66.31 210 GLY A N 1
ATOM 1639 C CA . GLY A 1 210 ? -18.045 16.676 17.587 1.00 66.31 210 GLY A CA 1
ATOM 1640 C C . GLY A 1 210 ? -16.896 17.628 17.303 1.00 66.31 210 GLY A C 1
ATOM 1641 O O . GLY A 1 210 ? -17.135 18.807 17.018 1.00 66.31 210 GLY A O 1
ATOM 1642 N N . THR A 1 211 ? -15.659 17.140 17.362 1.00 68.56 211 THR A N 1
ATOM 1643 C CA . THR A 1 211 ? -14.483 17.917 16.998 1.00 68.56 211 THR A CA 1
ATOM 1644 C C . THR A 1 211 ? -14.306 17.926 15.484 1.00 68.56 211 THR A C 1
ATOM 1646 O O . THR A 1 211 ? -14.717 17.013 14.769 1.00 68.56 211 THR A O 1
ATOM 1649 N N . LEU A 1 212 ? -13.723 19.005 14.961 1.00 72.56 212 LEU A N 1
ATOM 1650 C CA . LEU A 1 212 ? -13.370 19.079 13.549 1.00 72.56 212 LEU A CA 1
ATOM 1651 C C . LEU A 1 212 ? -12.036 18.356 13.355 1.00 72.56 212 LEU A C 1
ATOM 1653 O O . LEU A 1 212 ? -10.993 18.906 13.722 1.00 72.56 212 LEU A O 1
ATOM 1657 N N . SER A 1 213 ? -12.070 17.157 12.781 1.00 73.00 213 SER A N 1
ATOM 1658 C CA . SER A 1 213 ? -10.877 16.357 12.509 1.00 73.00 213 SER A CA 1
ATOM 1659 C C . SER A 1 213 ? -10.608 16.243 11.009 1.00 73.00 213 SER A C 1
ATOM 1661 O O . SER A 1 213 ? -11.492 16.396 10.158 1.00 73.00 213 SER A O 1
ATOM 1663 N N . ASP A 1 214 ? -9.331 16.048 10.678 1.00 77.06 214 ASP A N 1
ATOM 1664 C CA . ASP A 1 214 ? -8.894 15.925 9.294 1.00 77.06 214 ASP A CA 1
ATOM 1665 C C . ASP A 1 214 ? -8.881 14.437 8.924 1.00 77.06 214 ASP A C 1
ATOM 1667 O O . ASP A 1 214 ? -8.064 13.648 9.416 1.00 77.06 214 ASP A O 1
ATOM 1671 N N . TYR A 1 215 ? -9.790 14.059 8.031 1.00 77.25 215 TYR A N 1
ATOM 1672 C CA . TYR A 1 215 ? -9.906 12.711 7.501 1.00 77.25 215 TYR A CA 1
ATOM 1673 C C . TYR A 1 215 ? -9.057 12.569 6.250 1.00 77.25 215 TYR A C 1
ATOM 1675 O O . TYR A 1 215 ? -9.066 13.410 5.345 1.00 77.25 215 TYR A O 1
ATOM 1683 N N . ARG A 1 216 ? -8.316 11.466 6.190 1.00 78.12 216 ARG A N 1
ATOM 1684 C CA . ARG A 1 216 ? -7.603 11.027 4.998 1.00 78.12 216 ARG A CA 1
ATOM 1685 C C . ARG A 1 216 ? -8.267 9.756 4.493 1.00 78.12 216 ARG A C 1
ATOM 1687 O O . ARG A 1 216 ? -8.104 8.707 5.106 1.00 78.12 216 ARG A O 1
ATOM 1694 N N . SER A 1 217 ? -8.959 9.853 3.365 1.00 79.06 217 SER A N 1
ATOM 1695 C CA . SER A 1 217 ? -9.461 8.684 2.649 1.00 79.06 217 SER A CA 1
ATOM 1696 C C . SER A 1 217 ? -8.432 8.222 1.616 1.00 79.06 217 SER A C 1
ATOM 1698 O O . SER A 1 217 ? -7.914 9.018 0.816 1.00 79.06 217 SER A O 1
ATOM 1700 N N . THR A 1 218 ? -8.131 6.925 1.651 1.00 75.88 218 THR A N 1
ATOM 1701 C CA . THR A 1 218 ? -7.377 6.220 0.615 1.00 75.88 218 THR A CA 1
ATOM 1702 C C . THR A 1 218 ? -8.210 5.038 0.122 1.00 75.88 218 THR A C 1
ATOM 1704 O O . THR A 1 218 ? -8.566 4.144 0.891 1.00 75.88 218 THR A O 1
ATOM 1707 N N . HIS A 1 219 ? -8.488 5.004 -1.181 1.00 70.38 219 HIS A N 1
ATOM 1708 C CA . HIS A 1 219 ? -9.167 3.873 -1.810 1.00 70.38 219 HIS A CA 1
ATOM 1709 C C . HIS A 1 219 ? -8.194 2.714 -2.064 1.00 70.38 219 HIS A C 1
ATOM 1711 O O . HIS A 1 219 ? -7.116 2.892 -2.640 1.00 70.38 219 HIS A O 1
ATOM 1717 N N . PHE A 1 220 ? -8.605 1.508 -1.687 1.00 68.50 220 PHE A N 1
ATOM 1718 C CA . PHE A 1 220 ? -7.910 0.261 -1.975 1.00 68.50 220 PHE A CA 1
ATOM 1719 C C . PHE A 1 220 ? -8.773 -0.588 -2.912 1.00 68.50 220 PHE A C 1
ATOM 1721 O O . PHE A 1 220 ? -9.815 -1.099 -2.529 1.00 68.50 220 PHE A O 1
ATOM 1728 N N . GLY A 1 221 ? -8.342 -0.757 -4.162 1.00 66.50 221 GLY A N 1
ATOM 1729 C CA . GLY A 1 221 ? -9.175 -1.456 -5.147 1.00 66.50 221 GLY A CA 1
ATOM 1730 C C . GLY A 1 221 ? -10.435 -0.658 -5.491 1.00 66.50 221 GLY A C 1
ATOM 1731 O O . GLY A 1 221 ? -10.394 0.572 -5.521 1.00 66.50 221 GLY A O 1
ATOM 1732 N N . ASN A 1 222 ? -11.531 -1.357 -5.790 1.00 67.06 222 ASN A N 1
ATOM 1733 C CA . ASN A 1 222 ? -12.788 -0.712 -6.188 1.00 67.06 222 ASN A CA 1
ATOM 1734 C C . ASN A 1 222 ? -13.809 -0.612 -5.050 1.00 67.06 222 ASN A C 1
ATOM 1736 O O . ASN A 1 222 ? -14.735 0.187 -5.162 1.00 67.06 222 ASN A O 1
ATOM 1740 N N . LYS A 1 223 ? -13.692 -1.452 -4.012 1.00 67.25 223 LYS A N 1
ATOM 1741 C CA . LYS A 1 223 ? -14.741 -1.608 -2.991 1.00 67.25 223 LYS A CA 1
ATOM 1742 C C . LYS A 1 223 ? -14.289 -1.266 -1.574 1.00 67.25 223 LYS A C 1
ATOM 1744 O O . LYS A 1 223 ? -15.141 -1.138 -0.703 1.00 67.25 223 LYS A O 1
ATOM 1749 N N . LEU A 1 224 ? -12.986 -1.127 -1.330 1.00 70.25 224 LEU A N 1
ATOM 1750 C CA . LEU A 1 224 ? -12.464 -0.767 -0.016 1.00 70.25 224 LEU A CA 1
ATOM 1751 C C . LEU A 1 224 ? -12.071 0.707 0.018 1.00 70.25 224 LEU A C 1
ATOM 1753 O O . LEU A 1 224 ? -11.251 1.181 -0.770 1.00 70.25 224 LEU A O 1
ATOM 1757 N N . GLU A 1 225 ? -12.624 1.418 0.985 1.00 75.88 225 GLU A N 1
ATOM 1758 C CA . GLU A 1 225 ? -12.203 2.758 1.359 1.00 75.88 225 GLU A CA 1
ATOM 1759 C C . GLU A 1 225 ? -11.650 2.697 2.778 1.00 75.88 225 GLU A C 1
ATOM 1761 O O . GLU A 1 225 ? -12.272 2.133 3.678 1.00 75.88 225 GLU A O 1
ATOM 1766 N N . VAL A 1 226 ? -10.434 3.206 2.957 1.00 76.50 226 VAL A N 1
ATOM 1767 C CA . VAL A 1 226 ? -9.815 3.323 4.273 1.00 76.50 226 VAL A CA 1
ATOM 1768 C C . VAL A 1 226 ? -9.837 4.787 4.644 1.00 76.50 226 VAL A C 1
ATOM 1770 O O . VAL A 1 226 ? -9.082 5.589 4.092 1.00 76.50 226 VAL A O 1
ATOM 1773 N N . GLU A 1 227 ? -10.693 5.113 5.599 1.00 76.44 227 GLU A N 1
ATOM 1774 C CA . GLU A 1 227 ? -10.698 6.413 6.243 1.00 76.44 227 GLU A CA 1
ATOM 1775 C C . GLU A 1 227 ? -9.759 6.374 7.445 1.00 76.44 227 GLU A C 1
ATOM 1777 O O . GLU A 1 227 ? -9.915 5.588 8.380 1.00 76.44 227 GLU A O 1
ATOM 1782 N N . GLN A 1 228 ? -8.740 7.221 7.402 1.00 76.81 228 GLN A N 1
ATOM 1783 C CA . GLN A 1 228 ? -7.848 7.460 8.516 1.00 76.81 228 GLN A CA 1
ATOM 1784 C C . GLN A 1 228 ? -8.158 8.834 9.094 1.00 76.81 228 GLN A C 1
ATOM 1786 O O . GLN A 1 228 ? -7.861 9.862 8.484 1.00 76.81 228 GLN A O 1
ATOM 1791 N N . GLU A 1 229 ? -8.689 8.851 10.306 1.00 71.69 229 GLU A N 1
ATOM 1792 C CA . GLU A 1 229 ? -8.798 10.073 11.083 1.00 71.69 229 GLU A CA 1
ATOM 1793 C C . GLU A 1 229 ? -7.418 10.433 11.651 1.00 71.69 229 GLU A C 1
ATOM 1795 O O . GLU A 1 229 ? -6.796 9.632 12.358 1.00 71.69 229 GLU A O 1
ATOM 1800 N N . ASN A 1 230 ? -6.909 11.623 11.330 1.00 67.12 230 ASN A N 1
ATOM 1801 C CA . ASN A 1 230 ? -5.701 12.131 11.967 1.00 67.12 230 ASN A CA 1
ATOM 1802 C C . ASN A 1 230 ? -6.075 13.150 13.048 1.00 67.12 230 ASN A C 1
ATOM 1804 O O . ASN A 1 230 ? -6.787 14.112 12.748 1.00 67.12 230 ASN A O 1
ATOM 1808 N N . PRO A 1 231 ? -5.550 13.007 14.280 1.00 60.69 231 PRO A N 1
ATOM 1809 C CA . PRO A 1 231 ? -5.652 14.078 15.260 1.00 60.69 231 PRO A CA 1
ATOM 1810 C C . PRO A 1 231 ? -4.949 15.317 14.694 1.00 60.69 231 PRO A C 1
ATOM 1812 O O . PRO A 1 231 ? -3.843 15.220 14.141 1.00 60.69 231 PRO A O 1
ATOM 1815 N N . ARG A 1 232 ? -5.611 16.475 14.772 1.00 56.81 232 ARG A N 1
ATOM 1816 C CA . ARG A 1 232 ? -5.110 17.709 14.160 1.00 56.81 232 ARG A CA 1
ATOM 1817 C C . ARG A 1 232 ? -3.732 18.076 14.705 1.00 56.81 232 ARG A C 1
ATOM 1819 O O . ARG A 1 232 ? -3.465 18.007 15.904 1.00 56.81 232 ARG A O 1
ATOM 1826 N N . HIS A 1 233 ? -2.859 18.514 13.798 1.00 45.94 233 HIS A N 1
ATOM 1827 C CA . HIS A 1 233 ? -1.590 19.160 14.135 1.00 45.94 233 HIS A CA 1
ATOM 1828 C C . HIS A 1 233 ? -1.885 20.444 14.927 1.00 45.94 233 HIS A C 1
ATOM 1830 O O . HIS A 1 233 ? -2.198 21.477 14.347 1.00 45.94 233 HIS A O 1
ATOM 1836 N N . GLY A 1 234 ? -1.843 20.359 16.255 1.00 49.78 234 GLY A N 1
ATOM 1837 C CA . GLY A 1 234 ? -2.152 21.479 17.149 1.00 49.78 234 GLY A CA 1
ATOM 1838 C C . GLY A 1 234 ? -2.682 21.045 18.513 1.00 49.78 234 GLY A C 1
ATOM 1839 O O . GLY A 1 234 ? -2.557 21.795 19.477 1.00 49.78 234 GLY A O 1
ATOM 1840 N N . GLU A 1 235 ? -3.197 19.820 18.626 1.00 51.28 235 GLU A N 1
ATOM 1841 C CA . GLU A 1 235 ? -3.636 19.251 19.900 1.00 51.28 235 GLU A CA 1
ATOM 1842 C C . GLU A 1 235 ? -2.412 18.749 20.695 1.00 51.28 235 GLU A C 1
ATOM 1844 O O . GLU A 1 235 ? -2.003 17.596 20.611 1.00 51.28 235 GLU A O 1
ATOM 1849 N N . GLY A 1 236 ? -1.749 19.698 21.368 1.00 47.22 236 GLY A N 1
ATOM 1850 C CA . GLY A 1 236 ? -0.771 19.515 22.445 1.00 47.22 236 GLY A CA 1
ATOM 1851 C C . GLY A 1 236 ? 0.442 18.627 22.143 1.00 47.22 236 GLY A C 1
ATOM 1852 O O . GLY A 1 236 ? 0.392 17.408 22.279 1.00 47.22 236 GLY A O 1
ATOM 1853 N N . GLY A 1 237 ? 1.604 19.242 21.895 1.00 48.03 237 GLY A N 1
ATOM 1854 C CA . GLY A 1 237 ? 2.913 18.579 21.729 1.00 48.03 237 GLY A CA 1
ATOM 1855 C C . GLY A 1 237 ? 3.436 17.755 22.924 1.00 48.03 237 GLY A C 1
ATOM 1856 O O . GLY A 1 237 ? 4.600 17.372 22.918 1.00 48.03 237 GLY A O 1
ATOM 1857 N N . GLY A 1 238 ? 2.600 17.467 23.923 1.00 58.84 238 GLY A N 1
ATOM 1858 C CA . GLY A 1 238 ? 2.892 16.585 25.056 1.00 58.84 238 GLY A CA 1
ATOM 1859 C C . GLY A 1 238 ? 1.772 15.593 25.384 1.00 58.84 238 GLY A C 1
ATOM 1860 O O . GLY A 1 238 ? 1.876 14.882 26.379 1.00 58.84 238 GLY A O 1
ATOM 1861 N N . VAL A 1 239 ? 0.701 15.535 24.585 1.00 63.06 239 VAL A N 1
ATOM 1862 C CA . VAL A 1 239 ? -0.434 14.650 24.856 1.00 63.06 239 VAL A CA 1
ATOM 1863 C C . VAL A 1 239 ? -0.144 13.260 24.293 1.00 63.06 239 VAL A C 1
ATOM 1865 O O . VAL A 1 239 ? 0.223 13.098 23.124 1.00 63.06 239 VAL A O 1
ATOM 1868 N N . ASP A 1 240 ? -0.277 12.240 25.140 1.00 71.44 240 ASP A N 1
ATOM 1869 C CA . ASP A 1 240 ? -0.024 10.857 24.755 1.00 71.44 240 ASP A CA 1
ATOM 1870 C C . ASP A 1 240 ? -1.057 10.396 23.715 1.00 71.44 240 ASP A C 1
ATOM 1872 O O . ASP A 1 240 ? -2.212 10.097 24.018 1.00 71.44 240 ASP A O 1
ATOM 1876 N N . LYS A 1 241 ? -0.626 10.303 22.454 1.00 73.62 241 LYS A N 1
ATOM 1877 C CA . LYS A 1 241 ? -1.463 9.856 21.331 1.00 73.62 241 LYS A CA 1
ATOM 1878 C C . LYS A 1 241 ? -2.032 8.451 21.547 1.00 73.62 241 LYS A C 1
ATOM 1880 O O . LYS A 1 241 ? -3.085 8.134 20.996 1.00 73.62 241 LYS A O 1
ATOM 1885 N N . ARG A 1 242 ? -1.359 7.604 22.337 1.00 73.62 242 ARG A N 1
ATOM 1886 C CA . ARG A 1 242 ? -1.858 6.262 22.671 1.00 73.62 242 ARG A CA 1
ATOM 1887 C C . ARG A 1 242 ? -3.070 6.342 23.592 1.00 73.62 242 ARG A C 1
ATOM 1889 O O . ARG A 1 242 ? -4.020 5.595 23.388 1.00 73.62 242 ARG A O 1
ATOM 1896 N N . MET A 1 243 ? -3.070 7.277 24.541 1.00 82.62 243 MET A N 1
ATOM 1897 C CA . MET A 1 243 ? -4.191 7.520 25.454 1.00 82.62 243 MET A CA 1
ATOM 1898 C C . MET A 1 243 ? -5.472 7.843 24.688 1.00 82.62 243 MET A C 1
ATOM 1900 O O . MET A 1 243 ? -6.486 7.182 24.892 1.00 82.62 243 MET A O 1
ATOM 1904 N N . HIS A 1 244 ? -5.411 8.772 23.732 1.00 76.75 244 HIS A N 1
ATOM 1905 C CA . HIS A 1 244 ? -6.575 9.114 22.909 1.00 76.75 244 HIS A CA 1
ATOM 1906 C C . HIS A 1 244 ? -7.058 7.949 22.041 1.00 76.75 244 HIS A C 1
ATOM 1908 O O . HIS A 1 244 ? -8.263 7.791 21.855 1.00 76.75 244 HIS A O 1
ATOM 1914 N N . ALA A 1 245 ? -6.154 7.090 21.556 1.00 77.00 245 ALA A N 1
ATOM 1915 C CA . ALA A 1 245 ? -6.551 5.881 20.836 1.00 77.00 245 ALA A CA 1
ATOM 1916 C C . ALA A 1 245 ? -7.351 4.912 21.729 1.00 77.00 245 ALA A C 1
ATOM 1918 O O . ALA A 1 245 ? -8.341 4.341 21.269 1.00 77.00 245 ALA A O 1
ATOM 1919 N N . TYR A 1 246 ? -6.973 4.766 23.005 1.00 82.06 246 TYR A N 1
ATOM 1920 C CA . TYR A 1 246 ? -7.734 3.974 23.979 1.00 82.06 246 TYR A CA 1
ATOM 1921 C C . TYR A 1 246 ? -9.066 4.622 24.355 1.00 82.06 246 TYR A C 1
ATOM 1923 O O . TYR A 1 246 ? -10.076 3.929 24.417 1.00 82.06 246 TYR A O 1
ATOM 1931 N N . VAL A 1 247 ? -9.099 5.941 24.556 1.00 82.31 247 VAL A N 1
ATOM 1932 C CA . VAL A 1 247 ? -10.343 6.668 24.855 1.00 82.31 247 VAL A CA 1
ATOM 1933 C C . VAL A 1 247 ? -11.354 6.494 23.719 1.00 82.31 247 VAL A C 1
ATOM 1935 O O . VAL A 1 247 ? -12.495 6.107 23.963 1.00 82.31 247 VAL A O 1
ATOM 1938 N N . ARG A 1 248 ? -10.910 6.659 22.466 1.00 75.75 248 ARG A N 1
ATOM 1939 C CA . ARG A 1 248 ? -11.741 6.470 21.265 1.00 75.75 248 ARG 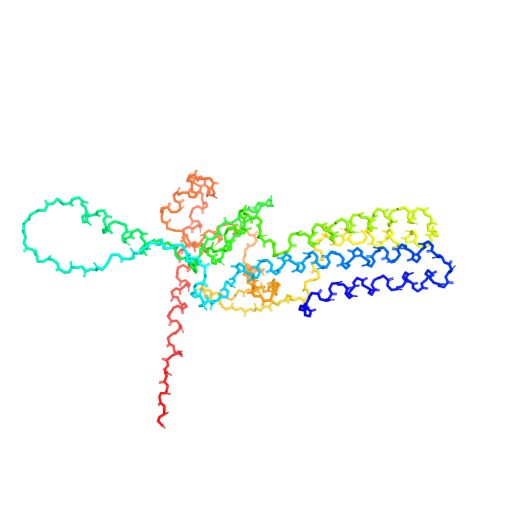A CA 1
ATOM 1940 C C . ARG A 1 248 ? -12.191 5.030 21.046 1.00 75.75 248 ARG A C 1
ATOM 1942 O O . ARG A 1 248 ? -13.234 4.800 20.442 1.00 75.75 248 ARG A O 1
ATOM 1949 N N . LEU A 1 249 ? -11.431 4.045 21.529 1.00 78.12 249 LEU A N 1
ATOM 1950 C CA . LEU A 1 249 ? -11.852 2.642 21.485 1.00 78.12 249 LEU A CA 1
ATOM 1951 C C . LEU A 1 249 ? -13.129 2.415 22.319 1.00 78.12 249 LEU A C 1
ATOM 1953 O O . LEU A 1 249 ? -13.908 1.511 22.000 1.00 78.12 249 LEU A O 1
ATOM 1957 N N . GLN A 1 250 ? -13.351 3.255 23.340 1.00 81.31 250 GLN A N 1
ATOM 1958 C CA . GLN A 1 250 ? -14.409 3.135 24.344 1.00 81.31 250 GLN A CA 1
ATOM 1959 C C . GLN A 1 250 ? -14.460 1.718 24.950 1.00 81.31 250 GLN A C 1
ATOM 1961 O O . GLN A 1 250 ? -15.463 1.012 24.801 1.00 81.31 250 GLN A O 1
ATOM 1966 N N . PRO A 1 251 ? -13.370 1.243 25.584 1.00 81.62 251 PRO A N 1
ATOM 1967 C CA . PRO A 1 251 ? -13.345 -0.095 26.148 1.00 81.62 251 PRO A CA 1
ATOM 1968 C C . PRO A 1 251 ? -14.346 -0.205 27.303 1.00 81.62 251 PRO A C 1
ATOM 1970 O O . PRO A 1 251 ? -14.437 0.665 28.173 1.00 81.62 251 PRO A O 1
ATOM 1973 N N . THR A 1 252 ? -15.078 -1.317 27.329 1.00 85.06 252 THR A N 1
ATOM 1974 C CA . THR A 1 252 ? -15.841 -1.738 28.514 1.00 85.06 252 THR A CA 1
ATOM 1975 C C . THR A 1 252 ? -14.892 -1.996 29.684 1.00 85.06 252 THR A C 1
ATOM 1977 O O . THR A 1 252 ? -13.731 -2.337 29.466 1.00 85.06 252 THR A O 1
ATOM 1980 N N . GLU A 1 253 ? -15.370 -1.917 30.929 1.00 86.38 253 GLU A N 1
ATOM 1981 C CA . GLU A 1 253 ? -14.532 -2.166 32.120 1.00 86.38 253 GLU A CA 1
ATOM 1982 C C . GLU A 1 253 ? -13.796 -3.511 32.048 1.00 86.38 253 GLU A C 1
ATOM 1984 O O . GLU A 1 253 ? -12.613 -3.617 32.368 1.00 86.38 253 GLU A O 1
ATOM 1989 N N . ARG A 1 254 ? -14.476 -4.540 31.528 1.00 84.00 254 ARG A N 1
ATOM 1990 C CA . ARG A 1 254 ? -13.880 -5.857 31.295 1.00 84.00 254 ARG A CA 1
ATOM 1991 C C . ARG A 1 254 ? -12.764 -5.814 30.249 1.00 84.00 254 ARG A C 1
ATOM 1993 O O . ARG A 1 254 ? -11.730 -6.444 30.447 1.00 84.00 254 ARG A O 1
ATOM 2000 N N . GLN A 1 255 ? -12.967 -5.113 29.134 1.00 84.38 255 GLN A N 1
ATOM 2001 C CA . GLN A 1 255 ? -11.937 -4.954 28.102 1.00 84.38 255 GLN A CA 1
ATOM 2002 C C . GLN A 1 255 ? -10.755 -4.137 28.622 1.00 84.38 255 GLN A C 1
ATOM 2004 O O . GLN A 1 255 ? -9.615 -4.479 28.335 1.00 84.38 255 GLN A O 1
ATOM 2009 N N . GLU A 1 256 ? -11.008 -3.107 29.425 1.00 85.94 256 GLU A N 1
ATOM 2010 C CA . GLU A 1 256 ? -9.966 -2.299 30.052 1.00 85.94 256 GLU A CA 1
ATOM 2011 C C . GLU A 1 256 ? -9.117 -3.147 31.011 1.00 85.94 256 GLU A C 1
ATOM 2013 O O . GLU A 1 256 ? -7.891 -3.142 30.916 1.00 85.94 256 GLU A O 1
ATOM 2018 N N . ALA A 1 257 ? -9.748 -3.981 31.844 1.00 84.31 257 ALA A N 1
ATOM 2019 C CA . ALA A 1 257 ? -9.046 -4.944 32.693 1.00 84.31 257 ALA A CA 1
ATOM 2020 C C . ALA A 1 257 ? -8.205 -5.948 31.880 1.00 84.31 257 ALA A C 1
ATOM 2022 O O . ALA A 1 257 ? -7.087 -6.282 32.272 1.00 84.31 257 ALA A O 1
ATOM 2023 N N . MET A 1 258 ? -8.700 -6.397 30.721 1.00 84.06 258 MET A N 1
ATOM 2024 C CA . MET A 1 258 ? -7.928 -7.256 29.813 1.00 84.06 258 MET A CA 1
ATOM 2025 C C . MET A 1 258 ? -6.735 -6.523 29.191 1.00 84.06 258 MET A C 1
ATOM 2027 O O . MET A 1 258 ? -5.644 -7.084 29.132 1.00 84.06 258 MET A O 1
ATOM 2031 N N . LEU A 1 259 ? -6.911 -5.269 28.765 1.00 85.94 259 LEU A N 1
ATOM 2032 C CA . LEU A 1 259 ? -5.829 -4.446 28.221 1.00 85.94 259 LEU A CA 1
ATOM 2033 C C . LEU A 1 259 ? -4.743 -4.178 29.271 1.00 85.94 259 LEU A C 1
ATOM 2035 O O . LEU A 1 259 ? -3.556 -4.223 28.944 1.00 85.94 259 LEU A O 1
ATOM 2039 N N . LYS A 1 260 ? -5.129 -3.968 30.536 1.00 85.88 260 LYS A N 1
ATOM 2040 C CA . LYS A 1 260 ? -4.195 -3.901 31.669 1.00 85.88 260 LYS A CA 1
ATOM 2041 C C . LYS A 1 260 ? -3.454 -5.224 31.857 1.00 85.88 260 LYS A C 1
ATOM 2043 O O . LYS A 1 260 ? -2.228 -5.238 31.931 1.00 85.88 260 LYS A O 1
ATOM 2048 N N . HIS A 1 261 ? -4.182 -6.341 31.876 1.00 84.12 261 HIS A N 1
ATOM 2049 C CA . HIS A 1 261 ? -3.600 -7.674 32.042 1.00 84.12 261 HIS A CA 1
ATOM 2050 C C . HIS A 1 261 ? -2.593 -8.021 30.934 1.00 84.12 261 HIS A C 1
ATOM 2052 O O . HIS A 1 261 ? -1.550 -8.605 31.210 1.00 84.12 261 HIS A O 1
ATOM 2058 N N . TRP A 1 262 ? -2.863 -7.614 29.692 1.00 83.62 262 TRP A N 1
ATOM 2059 C CA . TRP A 1 262 ? -1.957 -7.788 28.550 1.00 83.62 262 TRP A CA 1
ATOM 2060 C C . TRP A 1 262 ? -0.854 -6.727 28.453 1.00 83.62 262 TRP A C 1
ATOM 2062 O O . TRP A 1 262 ? -0.161 -6.666 27.440 1.00 83.62 262 TRP A O 1
ATOM 2072 N N . SER A 1 263 ? -0.691 -5.884 29.479 1.00 81.94 263 SER A N 1
ATOM 2073 C CA . SER A 1 263 ? 0.300 -4.798 29.511 1.00 81.94 263 SER A CA 1
ATOM 2074 C C . SER A 1 263 ? 0.195 -3.833 28.321 1.00 81.94 263 SER A C 1
ATOM 2076 O O . SER A 1 263 ? 1.179 -3.211 27.925 1.00 81.94 263 SER A O 1
ATOM 2078 N N . MET A 1 264 ? -1.000 -3.704 27.732 1.00 82.62 264 MET A N 1
ATOM 2079 C CA . MET A 1 264 ? -1.276 -2.697 26.706 1.00 82.62 264 MET A CA 1
ATOM 2080 C C . MET A 1 264 ? -1.518 -1.322 27.338 1.00 82.62 264 MET A C 1
ATOM 2082 O O . MET A 1 264 ? -1.162 -0.299 26.751 1.00 82.62 264 MET A O 1
ATOM 2086 N N . LEU A 1 265 ? -2.077 -1.296 28.550 1.00 86.19 265 LEU A N 1
ATOM 2087 C CA . LEU A 1 265 ? -2.199 -0.089 29.364 1.00 86.19 265 LEU A CA 1
ATOM 2088 C C . LEU A 1 265 ? -1.032 0.026 30.361 1.00 86.19 265 LEU A C 1
ATOM 2090 O O . LEU A 1 265 ? -0.486 -1.000 30.777 1.00 86.19 265 LEU A O 1
ATOM 2094 N N . PRO A 1 266 ? -0.650 1.252 30.765 1.00 84.12 266 PRO A N 1
ATOM 2095 C CA . PRO A 1 266 ? 0.341 1.465 31.818 1.00 84.12 266 PRO A CA 1
ATOM 2096 C C . PRO A 1 266 ? -0.035 0.773 33.139 1.00 84.12 266 PRO A C 1
ATOM 2098 O O . PRO A 1 266 ? -1.213 0.559 33.425 1.00 84.12 266 PRO A O 1
ATOM 2101 N N . PHE A 1 267 ? 0.956 0.445 33.971 1.00 84.06 267 PHE A N 1
ATOM 2102 C CA . PHE A 1 267 ? 0.726 -0.163 35.289 1.00 84.06 267 PHE A CA 1
ATOM 2103 C C . PHE A 1 267 ? -0.099 0.740 36.207 1.00 84.06 267 PHE A C 1
ATOM 2105 O O . PHE A 1 267 ? -0.016 1.960 36.114 1.00 84.06 267 PHE A O 1
ATOM 2112 N N . GLU A 1 268 ? -0.885 0.151 37.107 1.00 81.81 268 GLU A N 1
ATOM 2113 C CA . GLU A 1 268 ? -1.716 0.918 38.039 1.00 81.81 268 GLU A CA 1
ATOM 2114 C C . GLU A 1 268 ? -0.876 1.834 38.945 1.00 81.81 268 GLU A C 1
ATOM 2116 O O . GLU A 1 268 ? 0.255 1.508 39.306 1.00 81.81 268 GLU A O 1
ATOM 2121 N N . GLY A 1 269 ? -1.430 2.998 39.299 1.00 80.19 269 GLY A N 1
ATOM 2122 C CA . GLY A 1 269 ? -0.772 3.980 40.169 1.00 80.19 269 GLY A CA 1
ATOM 2123 C C . GLY A 1 269 ? 0.093 5.024 39.454 1.00 80.19 269 GLY A C 1
ATOM 2124 O O . GLY A 1 269 ? 0.730 5.835 40.121 1.00 80.19 269 GLY A O 1
ATOM 2125 N N . VAL A 1 270 ? 0.120 5.044 38.116 1.00 87.69 270 VAL A N 1
ATOM 2126 C CA . VAL A 1 270 ? 0.768 6.132 37.366 1.00 87.69 270 VAL A CA 1
ATOM 2127 C C . VAL A 1 270 ? -0.181 7.327 37.151 1.00 87.69 270 VAL A C 1
ATOM 2129 O O . VAL A 1 270 ? -1.363 7.107 36.873 1.00 87.69 270 VAL A O 1
ATOM 2132 N N . PRO A 1 271 ? 0.329 8.579 37.134 1.00 85.56 271 PRO A N 1
ATOM 2133 C CA . PRO A 1 271 ? -0.469 9.788 36.854 1.00 85.56 271 PRO A CA 1
ATOM 2134 C C . PRO A 1 271 ? -1.148 9.808 35.474 1.00 85.56 271 PRO A C 1
ATOM 2136 O O . PRO A 1 271 ? -1.975 10.662 35.172 1.00 85.56 271 PRO A O 1
ATOM 2139 N N . TRP A 1 272 ? -0.782 8.874 34.593 1.00 87.62 272 TRP A N 1
ATOM 2140 C CA . TRP A 1 272 ? -1.411 8.709 33.286 1.00 87.62 272 TRP A CA 1
ATOM 2141 C C . TRP A 1 272 ? -2.908 8.390 33.397 1.00 87.62 272 TRP A C 1
ATOM 2143 O O . TRP A 1 272 ? -3.680 8.854 32.562 1.00 87.62 272 TRP A O 1
ATOM 2153 N N . TYR A 1 273 ? -3.329 7.644 34.428 1.00 87.94 273 TYR A N 1
ATOM 2154 C CA . TYR A 1 273 ? -4.739 7.284 34.607 1.00 87.94 273 TYR A CA 1
ATOM 2155 C C . TYR A 1 273 ? -5.624 8.496 34.897 1.00 87.94 273 TYR A C 1
ATOM 2157 O O . TYR A 1 273 ? -6.749 8.535 34.408 1.00 87.94 273 TYR A O 1
ATOM 2165 N N . ASP A 1 274 ? -5.110 9.510 35.596 1.00 87.44 274 ASP A N 1
ATOM 2166 C CA . ASP A 1 274 ? -5.852 10.748 35.864 1.00 87.44 274 ASP A CA 1
ATOM 2167 C C . ASP A 1 274 ? -6.189 11.465 34.549 1.00 87.44 274 ASP A C 1
ATOM 2169 O O . ASP A 1 274 ? -7.345 11.794 34.278 1.00 87.44 274 ASP A O 1
ATOM 2173 N N . ASN A 1 275 ? -5.188 11.601 33.673 1.00 86.56 275 ASN A N 1
ATOM 2174 C CA . ASN A 1 275 ? -5.366 12.179 32.340 1.00 86.56 275 ASN A CA 1
ATOM 2175 C C . ASN A 1 275 ? -6.269 11.311 31.451 1.00 86.56 275 ASN A C 1
ATOM 2177 O O . ASN A 1 275 ? -7.074 11.843 30.690 1.00 86.56 275 ASN A O 1
ATOM 2181 N N . TYR A 1 276 ? -6.166 9.983 31.551 1.00 87.06 276 TYR A N 1
ATOM 2182 C CA . TYR A 1 276 ? -6.990 9.051 30.779 1.00 87.06 276 TYR A CA 1
ATOM 2183 C C . TYR A 1 276 ? -8.465 9.108 31.188 1.00 87.06 276 TYR A C 1
ATOM 2185 O O . TYR A 1 276 ? -9.341 9.153 30.324 1.00 87.06 276 TYR A O 1
ATOM 2193 N N . HIS A 1 277 ? -8.758 9.147 32.489 1.00 88.56 277 HIS A N 1
ATOM 2194 C CA . HIS A 1 277 ? -10.122 9.286 32.990 1.00 88.56 277 HIS A CA 1
ATOM 2195 C C . HIS A 1 277 ? -10.715 10.646 32.628 1.00 88.56 277 HIS A C 1
ATOM 2197 O O . HIS A 1 277 ? -11.851 10.690 32.154 1.00 88.56 277 HIS A O 1
ATOM 2203 N N . GLN A 1 278 ? -9.939 11.728 32.761 1.00 87.12 278 GLN A N 1
ATOM 2204 C CA . GLN A 1 278 ? -10.368 13.057 32.328 1.00 87.12 278 GLN A CA 1
ATOM 2205 C C . GLN A 1 278 ? -10.682 13.074 30.826 1.00 87.12 278 GLN A C 1
ATOM 2207 O O . GLN A 1 278 ? -11.777 13.467 30.433 1.00 87.12 278 GLN A O 1
ATOM 2212 N N . ALA A 1 279 ? -9.789 12.532 29.994 1.00 84.38 279 ALA A N 1
ATOM 2213 C CA . ALA A 1 279 ? -10.006 12.439 28.554 1.00 84.38 279 ALA A CA 1
ATOM 2214 C C . ALA A 1 279 ? -11.236 11.584 28.194 1.00 84.38 279 ALA A C 1
ATOM 2216 O O . ALA A 1 279 ? -11.943 11.901 27.240 1.00 84.38 279 ALA A O 1
ATOM 2217 N N . LYS A 1 280 ? -11.532 10.522 28.957 1.00 87.50 280 LYS A N 1
ATOM 2218 C CA . LYS A 1 280 ? -12.735 9.691 28.774 1.00 87.50 280 LYS A CA 1
ATOM 2219 C C . LYS A 1 280 ? -14.018 10.469 29.074 1.00 87.50 280 LYS A C 1
ATOM 2221 O O . LYS A 1 280 ? -14.991 10.326 28.338 1.00 87.50 280 LYS A O 1
ATOM 2226 N N . VAL A 1 281 ? -14.013 11.294 30.122 1.00 87.00 281 VAL A N 1
ATOM 2227 C CA . VAL A 1 281 ? -15.139 12.175 30.471 1.00 87.00 281 VAL A CA 1
ATOM 2228 C C . VAL A 1 281 ? -15.329 13.257 29.412 1.00 87.00 281 VAL A C 1
ATOM 2230 O O . VAL A 1 281 ? -16.448 13.452 28.940 1.00 87.00 281 VAL A O 1
ATOM 2233 N N . ASP A 1 282 ? -14.248 13.915 28.996 1.00 83.62 282 ASP A N 1
ATOM 2234 C CA . ASP A 1 282 ? -14.291 14.975 27.986 1.00 83.62 282 ASP A CA 1
ATOM 2235 C C . ASP A 1 282 ? -14.825 14.447 26.648 1.00 83.62 282 ASP A C 1
ATOM 2237 O O . ASP A 1 282 ? -15.669 15.083 26.016 1.00 83.62 282 ASP A O 1
ATOM 2241 N N . TYR A 1 283 ? -14.391 13.247 26.259 1.00 82.06 283 TYR A N 1
ATOM 2242 C CA . TYR A 1 283 ? -14.842 12.564 25.050 1.00 82.06 283 TYR A CA 1
ATOM 2243 C C . TYR A 1 283 ? -16.306 12.095 25.136 1.00 82.06 283 TYR A C 1
ATOM 2245 O O . TYR A 1 283 ? -17.061 12.237 24.178 1.00 82.06 283 TYR A O 1
ATOM 2253 N N . ALA A 1 284 ? -16.759 11.587 26.287 1.00 83.94 284 ALA A N 1
ATOM 2254 C CA . ALA A 1 284 ? -18.175 11.260 26.484 1.00 83.94 284 ALA A CA 1
ATOM 2255 C C . ALA A 1 284 ? -19.059 12.517 26.378 1.00 83.94 284 ALA A C 1
ATOM 2257 O O . ALA A 1 284 ? -20.056 12.528 25.657 1.00 83.94 284 ALA A O 1
ATOM 2258 N N . ALA A 1 285 ? -18.638 13.613 27.016 1.00 83.00 285 ALA A N 1
ATOM 2259 C CA . ALA A 1 285 ? -19.344 14.888 26.965 1.00 83.00 285 ALA A CA 1
ATOM 2260 C C . ALA A 1 285 ? -19.380 15.498 25.557 1.00 83.00 285 ALA A C 1
ATOM 2262 O O . ALA A 1 285 ? -20.267 16.297 25.251 1.00 83.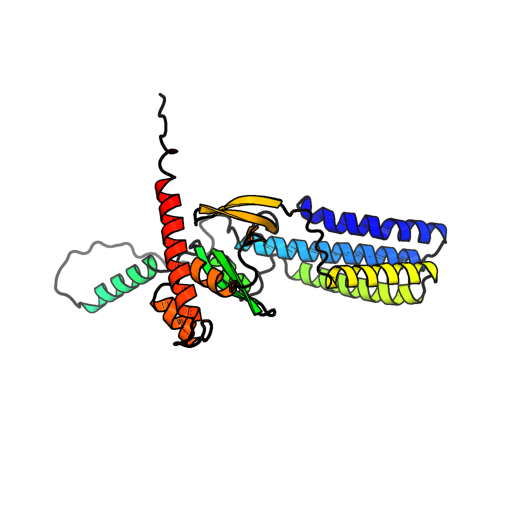00 285 ALA A O 1
ATOM 2263 N N . SER A 1 286 ? -18.407 15.181 24.705 1.00 79.12 286 SER A N 1
ATOM 2264 C CA . SER A 1 286 ? -18.348 15.688 23.341 1.00 79.12 286 SER A CA 1
ATOM 2265 C C . SER A 1 286 ? -19.246 14.875 22.395 1.00 79.12 286 SER A C 1
ATOM 2267 O O . SER A 1 286 ? -19.986 15.480 21.617 1.00 79.12 286 SER A O 1
ATOM 2269 N N . ILE A 1 287 ? -19.320 13.547 22.561 1.00 79.12 287 ILE A N 1
ATOM 2270 C CA . ILE A 1 287 ? -20.317 12.687 21.893 1.00 79.12 287 ILE A CA 1
ATOM 2271 C C . ILE A 1 287 ? -21.747 13.129 22.235 1.00 79.12 287 ILE A C 1
ATOM 2273 O O . ILE A 1 287 ? -22.576 13.298 21.336 1.00 79.12 287 ILE A O 1
ATOM 2277 N N . ASP A 1 288 ? -22.041 13.388 23.512 1.00 80.75 288 ASP A N 1
ATOM 2278 C CA . ASP A 1 288 ? -23.381 13.812 23.941 1.00 80.75 288 ASP A CA 1
ATOM 2279 C C . ASP A 1 288 ? -23.806 15.136 23.282 1.00 80.75 288 ASP A C 1
ATOM 2281 O O . ASP A 1 288 ? -24.955 15.299 22.858 1.00 80.75 288 ASP A O 1
ATOM 2285 N N . ARG A 1 289 ? -22.868 16.079 23.106 1.00 76.38 289 ARG A N 1
ATOM 2286 C CA . ARG A 1 289 ? -23.126 17.340 22.387 1.00 76.38 289 ARG A CA 1
ATOM 2287 C C . ARG A 1 289 ? -23.473 17.109 20.917 1.00 76.38 289 ARG A C 1
ATOM 2289 O O . ARG A 1 289 ? -24.295 17.850 20.380 1.00 76.38 289 ARG A O 1
ATOM 2296 N N . VAL A 1 290 ? -22.872 16.115 20.262 1.00 70.94 290 VAL A N 1
ATOM 2297 C CA . VAL A 1 290 ? -23.194 15.756 18.868 1.00 70.94 290 VAL A CA 1
ATOM 2298 C C . VAL A 1 290 ? -24.575 15.124 18.769 1.00 70.94 290 VAL A C 1
ATOM 2300 O O . VAL A 1 290 ? -25.364 15.507 17.898 1.00 70.94 290 VAL A O 1
ATOM 2303 N N . ALA A 1 291 ? -24.896 14.209 19.684 1.00 70.75 291 ALA A N 1
ATOM 2304 C CA . ALA A 1 291 ? -26.202 13.562 19.741 1.00 70.75 291 ALA A CA 1
ATOM 2305 C C . ALA A 1 291 ? -27.332 14.593 19.922 1.00 70.75 291 ALA A C 1
ATOM 2307 O O . ALA A 1 291 ? -28.340 14.542 19.218 1.00 70.75 291 ALA A O 1
ATOM 2308 N N . MET A 1 292 ? -27.129 15.599 20.781 1.00 67.62 292 MET A N 1
ATOM 2309 C CA . MET A 1 292 ? -28.093 16.688 20.992 1.00 67.62 292 MET A CA 1
ATOM 2310 C C . MET A 1 292 ? -28.227 17.649 19.801 1.00 67.62 292 MET A C 1
ATOM 2312 O O . MET A 1 292 ? -29.262 18.296 19.654 1.00 67.62 292 MET A O 1
ATOM 2316 N N . LYS A 1 293 ? -27.207 17.757 18.941 1.00 63.03 293 LYS A N 1
ATOM 2317 C CA . LYS A 1 293 ? -27.204 18.662 17.778 1.00 63.03 293 LYS A CA 1
ATOM 2318 C C . LYS A 1 293 ? -27.778 18.025 16.504 1.00 63.03 293 LYS A C 1
ATOM 2320 O O . LYS A 1 293 ? -28.081 18.748 15.559 1.00 63.03 293 LYS A O 1
ATOM 2325 N N . SER A 1 294 ? -27.972 16.703 16.491 1.00 51.38 294 SER A N 1
ATOM 2326 C CA . SER A 1 294 ? -28.466 15.932 15.338 1.00 51.38 294 SER A CA 1
ATOM 2327 C C . SER A 1 294 ? -30.001 15.745 15.171 1.00 51.38 294 SER A C 1
ATOM 2329 O O . SER A 1 294 ? -30.383 14.996 14.269 1.00 51.38 294 SER A O 1
ATOM 2331 N N . PRO A 1 295 ? -30.939 16.374 15.919 1.00 45.62 295 PRO A N 1
ATOM 2332 C CA . PRO A 1 295 ? -32.363 16.102 15.727 1.00 45.62 295 PRO A CA 1
ATOM 2333 C C . PRO A 1 295 ? -33.003 17.076 14.724 1.00 45.62 295 PRO A C 1
ATOM 2335 O O . PRO A 1 295 ? -33.766 17.931 15.150 1.00 45.62 295 PRO A O 1
ATOM 2338 N N . LEU A 1 296 ? -32.713 16.989 13.413 1.00 44.69 296 LEU A N 1
ATOM 2339 C CA . LEU A 1 296 ? -33.519 17.671 12.367 1.00 44.69 296 LEU A CA 1
ATOM 2340 C C . LEU A 1 296 ? -33.177 17.267 10.909 1.00 44.69 296 LEU A C 1
ATOM 2342 O O . LEU A 1 296 ? -33.015 18.121 10.046 1.00 44.69 296 LEU A O 1
ATOM 2346 N N . SER A 1 297 ? -33.101 15.973 10.57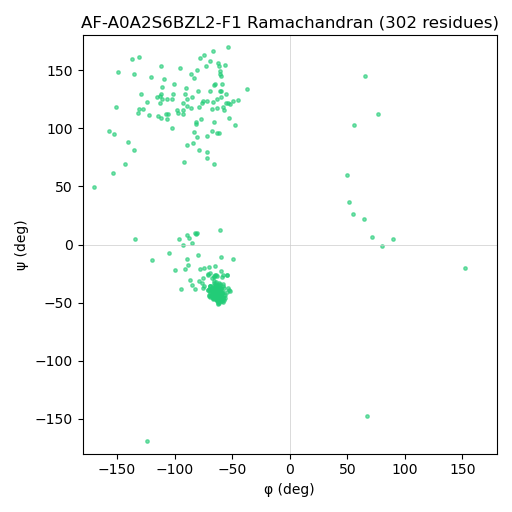1 1.00 42.03 297 SER A N 1
ATOM 2347 C CA . SER A 1 297 ? -33.253 15.556 9.157 1.00 42.03 297 SER A CA 1
ATOM 2348 C C . SER A 1 297 ? -33.772 14.121 8.988 1.00 42.03 297 SER A C 1
ATOM 2350 O O . SER A 1 297 ? -33.117 13.254 8.416 1.00 42.03 297 SER A O 1
ATOM 2352 N N . SER A 1 298 ? -34.977 13.842 9.474 1.00 38.31 298 SER A N 1
ATOM 2353 C CA . SER A 1 298 ? -35.798 12.769 8.896 1.00 38.31 298 SER A CA 1
ATOM 2354 C C . SER A 1 298 ? -37.282 13.064 9.112 1.00 38.31 298 SER A C 1
ATOM 2356 O O . SER A 1 298 ? -37.874 12.769 10.142 1.00 38.31 298 SER A O 1
ATOM 2358 N N . SER A 1 299 ? -37.905 13.677 8.110 1.00 30.12 299 SER A N 1
ATOM 2359 C CA . SER A 1 299 ? -39.342 13.539 7.874 1.00 30.12 299 SER A CA 1
ATOM 2360 C C . SER A 1 299 ? -39.518 13.121 6.419 1.00 30.12 299 SER A C 1
ATOM 2362 O O . SER A 1 299 ? -39.114 13.873 5.532 1.00 30.12 299 SER A O 1
ATOM 2364 N N . PRO A 1 300 ? -40.064 11.924 6.149 1.00 40.28 300 PRO A N 1
ATOM 2365 C CA . PRO A 1 300 ? -40.448 11.538 4.808 1.00 40.28 300 PRO A CA 1
ATOM 2366 C C . PRO A 1 300 ? -41.762 12.248 4.483 1.00 40.28 300 PRO A C 1
ATOM 2368 O O . PRO A 1 300 ? -42.818 11.916 5.021 1.00 40.28 300 PRO A O 1
ATOM 2371 N N . SER A 1 301 ? -41.707 13.243 3.604 1.00 36.25 301 SER A N 1
ATOM 2372 C CA . SER A 1 301 ? -42.899 13.755 2.940 1.00 36.25 301 SER A CA 1
ATOM 2373 C C . SER A 1 301 ? -43.437 12.669 2.005 1.00 36.25 301 SER A C 1
ATOM 2375 O O . SER A 1 301 ? -42.953 12.497 0.887 1.00 36.25 301 SER A O 1
ATOM 2377 N N . GLN A 1 302 ? -44.439 11.931 2.486 1.00 40.12 302 GLN A N 1
ATOM 2378 C CA . GLN A 1 302 ? -45.464 11.344 1.632 1.00 40.12 302 GLN A CA 1
ATOM 2379 C C . GLN A 1 302 ? -46.089 12.475 0.809 1.00 40.12 302 GLN A C 1
ATOM 2381 O O . GLN A 1 302 ? -46.640 13.414 1.383 1.00 40.12 302 GLN A O 1
ATOM 2386 N N . GLN A 1 303 ? -46.031 12.380 -0.516 1.00 38.84 303 GLN A N 1
ATOM 2387 C CA . GLN A 1 303 ? -46.993 13.052 -1.380 1.00 38.84 303 GLN A CA 1
ATOM 2388 C C . GLN A 1 303 ? -47.525 12.047 -2.399 1.00 38.84 303 GLN A C 1
ATOM 2390 O O . GLN A 1 303 ? -46.780 11.442 -3.169 1.00 38.84 303 GLN A O 1
ATOM 2395 N N . SER A 1 304 ? -48.830 11.853 -2.238 1.00 37.22 304 SER A N 1
ATOM 2396 C CA . SER A 1 304 ? -49.847 11.287 -3.120 1.00 37.22 304 SER A CA 1
ATOM 2397 C C . SER A 1 304 ? -49.828 11.851 -4.530 1.00 37.22 304 SER A C 1
ATOM 2399 O O . SER A 1 304 ? -49.614 13.082 -4.633 1.00 37.22 304 SER A O 1
#

Organism: NCBI:txid357750

pLDDT: mean 72.96, std 16.8, range [25.84, 92.31]

Mean predicted aligned error: 14.75 Å

Foldseek 3Di:
DDPLLVPQLVVQCVLLVVQCVVCVVVVWPLSNLLSVLSSLLSVLVSVLLQLLLVLLLCLQDVPPDPDDDDDPPDDDDPPPDDDDDDDDDDPPPVVVVVVVVVCVVPPDDQQDFDWDWDQDPVRDIDTDTGGNSCVVCVVDPRDGPDVVVNVVSVVSSVVSVVSSVVSLVVTDPVSVVSVVCVVVVVVVCVVVVVDPQVQWDWDFDQDLLRDTWIWIWHDRRDRDIDIDTDDDPPPDPPDDPLLVNVLVSVDDPVRVVVCVVVVVDPDPPDPVVVVSVVSNVSSVVSNVVVVVVPPDPDDDDDDD

Sequence (304 aa):
MGLMDLVAPLLSFIAVAPLLVSTVLMGDWFGLGNACAIVCSILVRSFIMWQRRRALDSVAAPETVVDVQTSQQSEKLPQYREKSLPPTPSTHSSLESVRQLHRKISAPTSDDIVKLLITRADGKMVTIYTPRQILNTFVHEAKLSHPQTYHLVRYCGWTAFGVQMCILGMASLFTQIYTVILLVFSTWALSHSFNFDVGRKTYAAIAEDGTLSDYRSTHFGNKLEVEQENPRHGEGGGVDKRMHAYVRLQPTERQEAMLKHWSMLPFEGVPWYDNYHQAKVDYAASIDRVAMKSPLSSSPSQQS